Protein AF-A0A5D0SNU2-F1 (afdb_monomer_lite)

Secondary structure (DSSP, 8-state):
---------BTTB--HHHHHHHHHHHHHTT-SEEEE---BSS--HHHHHHHHHHHTTT-EEEEE--SSSSSPPBTTTSTTEEEEEEE-TTSPBPTT---STT--EEEE--BTT--SSSSSS-B-EEEEEEETTTEEEEEEE-SHHHHHHHHHHHHHHHHHTT---HHHHHHHHHHHSB--SSSSSBTTTBT-BPPHHHHHHGGG-----EEEEE-TT-BEEEEEEPPTTS-------SSEEEEEEEE-SSSSSSS-TTSEEEETT--SS-TTSS-PPPEE--TT--------EEE----S----B-THHHHHHHHHHHHHHHHH--

Sequence (326 aa):
TKILPIRILGPDGGSSFNVAQGIVYAVEHGAKVINMSIGSTGPSSAVENACLYGYDNDVILVAAAGNDNSGLRYPAKYSETFAVGAVRYDWQRAYYSNYGPELDFVAPGGDITVDQNGDSYGDGVLSTSWSIDSGNGYFYMQGTSMAAPHVAGVIALMISNGLTGVEEIRDILKSTARDLGDFGFDNYYGYGLIDAYSAVTYSDGWEPLMVYNTDTMWNVDSVSVVNPDGSYNLQVNLASSYVFVWQDFDHDDDIGYGDLYGYYGYSGGDPDDDYPSTVSVTAGGETEANFEFGVYIDQTYKPVENFDKVIEKKEQIIKEHYQEIR

Structure (mmCIF, N/CA/C/O backbone):
data_AF-A0A5D0SNU2-F1
#
_entry.id   AF-A0A5D0SNU2-F1
#
loop_
_atom_site.group_PDB
_atom_site.id
_atom_site.type_symbol
_atom_site.label_atom_id
_atom_site.label_alt_id
_atom_site.label_comp_id
_atom_site.label_asym_id
_atom_site.label_entity_id
_atom_site.label_seq_id
_atom_site.pdbx_PDB_ins_code
_atom_site.Cartn_x
_atom_site.Cartn_y
_atom_site.Cartn_z
_atom_site.occupancy
_atom_site.B_iso_or_equiv
_atom_site.auth_seq_id
_atom_site.auth_comp_id
_atom_site.auth_asym_id
_atom_site.auth_atom_id
_atom_site.pdbx_PDB_model_num
ATOM 1 N N . THR A 1 1 ? 2.734 -18.995 -10.141 1.00 72.00 1 THR A N 1
ATOM 2 C CA . THR A 1 1 ? 3.292 -17.798 -10.813 1.00 72.00 1 THR A CA 1
ATOM 3 C C . THR A 1 1 ? 4.512 -18.160 -11.648 1.00 72.00 1 THR A C 1
ATOM 5 O O . THR A 1 1 ? 5.205 -19.110 -11.303 1.00 72.00 1 THR A O 1
ATOM 8 N N . LYS A 1 2 ? 4.763 -17.456 -12.760 1.00 92.12 2 LYS A N 1
ATOM 9 C CA . LYS A 1 2 ? 5.993 -17.556 -13.574 1.00 92.12 2 LYS A CA 1
ATOM 10 C C . LYS A 1 2 ? 6.602 -16.159 -13.711 1.00 92.12 2 LYS A C 1
ATOM 12 O O . LYS A 1 2 ? 5.851 -15.191 -13.740 1.00 92.12 2 LYS A O 1
ATOM 17 N N . ILE A 1 3 ? 7.926 -16.062 -13.817 1.00 95.62 3 ILE A N 1
ATOM 18 C CA . ILE A 1 3 ? 8.638 -14.788 -13.998 1.00 95.62 3 ILE A CA 1
ATOM 19 C C . ILE A 1 3 ? 9.099 -14.678 -15.455 1.00 95.62 3 ILE A C 1
ATOM 21 O O . ILE A 1 3 ? 9.750 -15.592 -15.963 1.00 95.62 3 ILE A O 1
ATOM 25 N N . LEU A 1 4 ? 8.775 -13.559 -16.110 1.00 97.44 4 LEU A N 1
ATOM 26 C CA . LEU A 1 4 ? 9.275 -13.181 -17.434 1.00 97.44 4 LEU A CA 1
ATOM 27 C C . LEU A 1 4 ? 10.322 -12.063 -17.269 1.00 97.44 4 LEU A C 1
ATOM 29 O O . LEU A 1 4 ? 9.946 -10.900 -17.128 1.00 97.44 4 LEU A O 1
ATOM 33 N N . PRO A 1 5 ? 11.630 -12.378 -17.241 1.00 96.56 5 PRO A N 1
ATOM 34 C CA . PRO A 1 5 ? 12.659 -11.355 -17.103 1.00 96.56 5 PRO A CA 1
ATOM 35 C C . PRO A 1 5 ? 12.846 -10.595 -18.423 1.00 96.56 5 PRO A C 1
ATOM 37 O O . PRO A 1 5 ? 13.149 -11.195 -19.454 1.00 96.56 5 PRO A O 1
ATOM 40 N N . ILE A 1 6 ? 12.722 -9.266 -18.383 1.00 97.69 6 ILE A N 1
ATOM 41 C CA . ILE A 1 6 ? 12.917 -8.388 -19.545 1.00 97.69 6 ILE A CA 1
ATOM 42 C C . ILE A 1 6 ? 14.033 -7.401 -19.227 1.00 97.69 6 ILE A C 1
ATOM 44 O O . ILE A 1 6 ? 13.911 -6.537 -18.359 1.00 97.69 6 ILE A O 1
ATOM 48 N N . ARG A 1 7 ? 15.154 -7.530 -19.937 1.00 96.06 7 ARG A N 1
ATOM 49 C CA . ARG A 1 7 ? 16.305 -6.652 -19.738 1.00 96.06 7 ARG A CA 1
ATOM 50 C C . ARG A 1 7 ? 16.134 -5.365 -20.539 1.00 96.06 7 ARG A C 1
ATOM 52 O O . ARG A 1 7 ? 16.303 -5.370 -21.753 1.00 96.06 7 ARG A O 1
ATOM 59 N N . ILE A 1 8 ? 15.896 -4.263 -19.834 1.00 95.62 8 ILE A N 1
ATOM 60 C CA . ILE A 1 8 ? 15.811 -2.911 -20.416 1.00 95.62 8 ILE A CA 1
ATOM 61 C C . ILE A 1 8 ? 17.013 -2.011 -20.077 1.00 95.62 8 ILE A C 1
ATOM 63 O O . ILE A 1 8 ? 17.141 -0.932 -20.650 1.00 95.62 8 ILE A O 1
ATOM 67 N N . LEU A 1 9 ? 17.896 -2.452 -19.169 1.00 93.00 9 LEU A N 1
ATOM 68 C CA . LEU A 1 9 ? 19.099 -1.724 -18.752 1.00 93.00 9 LEU A CA 1
ATOM 69 C C . LEU A 1 9 ? 20.380 -2.469 -19.169 1.00 93.00 9 LEU A C 1
ATOM 71 O O . LEU A 1 9 ? 20.535 -3.683 -18.968 1.00 93.00 9 LEU A O 1
ATOM 75 N N . GLY A 1 10 ? 21.312 -1.723 -19.755 1.00 90.94 10 GLY A N 1
ATOM 76 C CA . GLY A 1 10 ? 22.710 -2.100 -19.944 1.00 90.94 10 GLY A CA 1
ATOM 77 C C . GLY A 1 10 ? 23.596 -1.623 -18.782 1.00 90.94 10 GLY A C 1
ATOM 78 O O . GLY A 1 10 ? 23.085 -1.061 -17.815 1.00 90.94 10 GLY A O 1
ATOM 79 N N . PRO A 1 11 ? 24.925 -1.825 -18.870 1.00 86.88 11 PRO A N 1
ATOM 80 C CA . PRO A 1 11 ? 25.879 -1.314 -17.878 1.00 86.88 11 PRO A CA 1
ATOM 81 C C . PRO A 1 11 ? 25.805 0.207 -17.678 1.00 86.88 11 PRO A C 1
ATOM 83 O O . PRO A 1 11 ? 25.986 0.683 -16.565 1.00 86.88 11 PRO A O 1
ATOM 86 N N . ASP A 1 12 ? 25.474 0.948 -18.740 1.00 89.06 12 ASP A N 1
ATOM 87 C CA . ASP A 1 12 ? 25.369 2.414 -18.739 1.00 89.06 12 ASP A CA 1
ATOM 88 C C . ASP A 1 12 ? 23.926 2.917 -18.511 1.00 89.06 12 ASP A C 1
ATOM 90 O O . ASP A 1 12 ? 23.615 4.082 -18.754 1.00 89.06 12 ASP A O 1
ATOM 94 N N . GLY A 1 13 ? 23.017 2.034 -18.078 1.00 88.56 13 GLY A N 1
ATOM 95 C CA . GLY A 1 13 ? 21.592 2.327 -17.913 1.00 88.56 13 GLY A CA 1
ATOM 96 C C . GLY A 1 13 ? 20.753 1.984 -19.146 1.00 88.56 13 GLY A C 1
ATOM 97 O O . GLY A 1 13 ? 21.082 1.084 -19.921 1.00 88.56 13 GLY A O 1
ATOM 98 N N . GLY A 1 14 ? 19.620 2.664 -19.308 1.00 90.81 14 GLY A N 1
ATOM 99 C CA . GLY A 1 14 ? 18.679 2.444 -20.407 1.00 90.81 14 GLY A CA 1
ATOM 100 C C . GLY A 1 14 ? 17.917 3.716 -20.761 1.00 90.81 14 GLY A C 1
ATOM 101 O O . GLY A 1 14 ? 18.064 4.746 -20.107 1.00 90.81 14 GLY A O 1
ATOM 102 N N . SER A 1 15 ? 17.113 3.649 -21.820 1.00 94.25 15 SER A N 1
ATOM 103 C CA . SER A 1 15 ? 16.328 4.785 -22.315 1.00 94.25 15 SER A CA 1
ATOM 104 C C . SER A 1 15 ? 14.830 4.588 -22.095 1.00 94.25 15 SER A C 1
ATOM 106 O O . SER A 1 15 ? 14.351 3.457 -22.008 1.00 94.25 15 SER A O 1
ATOM 108 N N . SER A 1 16 ? 14.060 5.681 -22.114 1.00 95.38 16 SER A N 1
ATOM 109 C CA . SER A 1 16 ? 12.590 5.627 -22.109 1.00 95.38 16 SER A CA 1
ATOM 110 C C . SER A 1 16 ? 12.029 4.763 -23.245 1.00 95.38 16 SER A C 1
ATOM 112 O O . SER A 1 16 ? 11.016 4.097 -23.069 1.00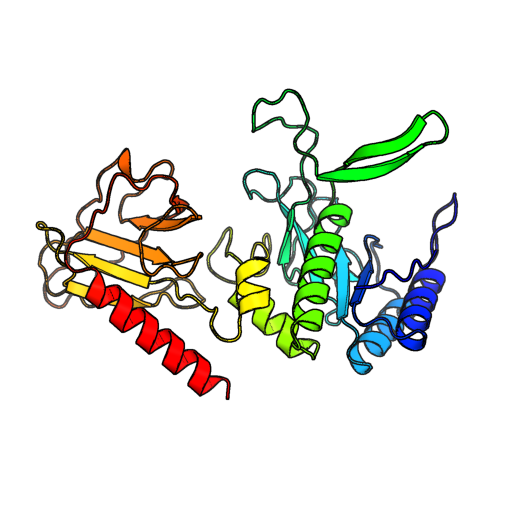 95.38 16 SER A O 1
ATOM 114 N N . PHE A 1 17 ? 12.715 4.706 -24.392 1.00 95.69 17 PHE A N 1
ATOM 115 C CA . PHE A 1 17 ? 12.332 3.820 -25.490 1.00 95.69 17 PHE A CA 1
ATOM 116 C C . PHE A 1 17 ? 12.499 2.338 -25.124 1.00 95.69 17 PHE A C 1
ATOM 118 O O . PHE A 1 17 ? 11.623 1.537 -25.431 1.00 95.69 17 PHE A O 1
ATOM 125 N N . ASN A 1 18 ? 13.571 1.968 -24.413 1.00 96.81 18 ASN A N 1
ATOM 126 C CA . ASN A 1 18 ? 13.750 0.590 -23.942 1.00 96.81 18 ASN A CA 1
ATOM 127 C C . ASN A 1 18 ? 12.678 0.196 -22.922 1.00 96.81 18 ASN A C 1
ATOM 129 O O . ASN A 1 18 ? 12.182 -0.925 -22.981 1.00 96.81 18 ASN A O 1
ATOM 133 N N . VAL A 1 19 ? 12.297 1.116 -22.029 1.00 97.69 19 VAL A N 1
ATOM 134 C CA . VAL A 1 19 ? 11.197 0.903 -21.073 1.00 97.69 19 VAL A CA 1
ATOM 135 C C . VAL A 1 19 ? 9.885 0.656 -21.816 1.00 97.69 19 VAL A C 1
ATOM 137 O O . VAL A 1 19 ? 9.247 -0.369 -21.594 1.00 97.69 19 VAL A O 1
ATOM 140 N N . ALA A 1 20 ? 9.524 1.541 -22.751 1.00 98.44 20 ALA A N 1
ATOM 141 C CA . ALA A 1 20 ? 8.305 1.418 -23.546 1.00 98.44 20 ALA A CA 1
ATOM 142 C C . ALA A 1 20 ? 8.250 0.090 -24.323 1.00 98.44 20 ALA A C 1
ATOM 144 O O . ALA A 1 20 ? 7.249 -0.622 -24.274 1.00 98.44 20 ALA A O 1
ATOM 145 N N . GLN A 1 21 ? 9.351 -0.291 -24.982 1.00 98.25 21 GLN A N 1
ATOM 146 C CA . GLN A 1 21 ? 9.451 -1.583 -25.667 1.00 98.25 21 GLN A CA 1
ATOM 147 C C . GLN A 1 21 ? 9.329 -2.767 -24.705 1.00 98.25 21 GLN A C 1
ATOM 149 O O . GLN A 1 21 ? 8.707 -3.764 -25.055 1.00 98.25 21 GLN A O 1
ATOM 154 N N . GLY A 1 22 ? 9.910 -2.667 -23.508 1.00 98.56 22 GLY A N 1
ATOM 155 C CA . GLY A 1 22 ? 9.812 -3.705 -22.487 1.00 98.56 22 GLY A CA 1
ATOM 156 C C . GLY A 1 22 ? 8.378 -3.929 -22.011 1.00 98.56 22 GLY A C 1
ATOM 157 O O . GLY A 1 22 ? 7.965 -5.079 -21.888 1.00 98.56 22 GLY A O 1
ATOM 158 N N . ILE A 1 23 ? 7.609 -2.853 -21.811 1.00 98.69 23 ILE A N 1
ATOM 159 C CA . ILE A 1 23 ? 6.190 -2.930 -21.431 1.00 98.69 23 ILE A CA 1
ATOM 160 C C . ILE A 1 23 ? 5.379 -3.612 -22.537 1.00 98.69 23 ILE A C 1
ATOM 162 O O . ILE A 1 23 ? 4.706 -4.607 -22.273 1.00 98.69 23 ILE A O 1
ATOM 166 N N . VAL A 1 24 ? 5.492 -3.139 -23.785 1.00 98.75 24 VAL A N 1
ATOM 167 C CA . VAL A 1 24 ? 4.770 -3.736 -24.925 1.00 98.75 24 VAL A CA 1
ATOM 168 C C . VAL A 1 24 ? 5.135 -5.211 -25.085 1.00 98.75 24 VAL A C 1
ATOM 170 O O . VAL A 1 24 ? 4.250 -6.057 -25.195 1.00 98.75 24 VAL A O 1
ATOM 173 N N . TYR A 1 25 ? 6.428 -5.540 -25.014 1.00 98.75 25 TYR A N 1
ATOM 174 C CA . TYR A 1 25 ? 6.897 -6.921 -25.091 1.00 98.75 25 TYR A CA 1
ATOM 175 C C . TYR A 1 25 ? 6.289 -7.789 -23.984 1.00 98.75 25 TYR A C 1
ATOM 177 O O . TYR A 1 25 ? 5.825 -8.890 -24.266 1.00 98.75 25 TYR A O 1
ATOM 185 N N . ALA A 1 26 ? 6.260 -7.310 -22.737 1.00 98.69 26 ALA A N 1
ATOM 186 C CA . ALA A 1 26 ? 5.668 -8.045 -21.622 1.00 98.69 26 ALA A CA 1
ATOM 187 C C . ALA A 1 26 ? 4.192 -8.380 -21.882 1.00 98.69 26 ALA A C 1
ATOM 189 O O . ALA A 1 26 ? 3.790 -9.534 -21.716 1.00 98.69 26 ALA A O 1
ATOM 190 N N . VAL A 1 27 ? 3.413 -7.393 -22.334 1.00 98.56 27 VAL A N 1
ATOM 191 C CA . VAL A 1 27 ? 1.987 -7.553 -22.659 1.00 98.56 27 VAL A CA 1
ATOM 192 C C . VAL A 1 27 ? 1.794 -8.574 -23.778 1.00 98.56 27 VAL A C 1
ATOM 194 O O . VAL A 1 27 ? 1.050 -9.539 -23.613 1.00 98.56 27 VAL A O 1
ATOM 197 N N . GLU A 1 28 ? 2.530 -8.436 -24.884 1.00 98.44 28 GLU A N 1
ATOM 198 C CA . GLU A 1 28 ? 2.458 -9.357 -26.029 1.00 98.44 28 GLU A CA 1
ATOM 199 C C . GLU A 1 28 ? 2.866 -10.798 -25.675 1.00 98.44 28 GLU A C 1
ATOM 201 O O . GLU A 1 28 ? 2.450 -11.747 -26.340 1.00 98.44 28 GLU A O 1
ATOM 206 N N . HIS A 1 29 ? 3.652 -10.980 -24.610 1.00 98.25 29 HIS A N 1
ATOM 207 C CA . HIS A 1 29 ? 4.090 -12.289 -24.118 1.00 98.25 29 HIS A CA 1
ATOM 208 C C . HIS A 1 29 ? 3.266 -12.783 -22.918 1.00 98.25 29 HIS A C 1
ATOM 210 O O . HIS A 1 29 ? 3.654 -13.741 -22.244 1.00 98.25 29 HIS A O 1
ATOM 216 N N . GLY A 1 30 ? 2.102 -12.173 -22.679 1.00 97.12 30 GLY A N 1
ATOM 217 C CA . GLY A 1 30 ? 1.099 -12.658 -21.736 1.00 97.12 30 GLY A CA 1
ATOM 218 C C . GLY A 1 30 ? 1.394 -12.343 -20.272 1.00 97.12 30 GLY A C 1
ATOM 219 O O . GLY A 1 30 ? 0.857 -13.024 -19.394 1.00 97.12 30 GLY A O 1
ATOM 220 N N . ALA A 1 31 ? 2.237 -11.346 -19.986 1.00 98.12 31 ALA A N 1
ATOM 221 C CA . ALA A 1 31 ? 2.374 -10.834 -18.629 1.00 98.12 31 ALA A CA 1
ATOM 222 C C . ALA A 1 31 ? 1.029 -10.278 -18.139 1.00 98.12 31 ALA A C 1
ATOM 224 O O . ALA A 1 31 ? 0.313 -9.614 -18.880 1.00 98.12 31 ALA A O 1
ATOM 225 N N . LYS A 1 32 ? 0.695 -10.566 -16.879 1.00 98.12 32 LYS A N 1
ATOM 226 C CA . LYS A 1 32 ? -0.492 -10.023 -16.195 1.00 98.12 32 LYS A CA 1
ATOM 227 C C . LYS A 1 32 ? -0.150 -8.919 -15.200 1.00 98.12 32 LYS A C 1
ATOM 229 O O . LYS A 1 32 ? -0.985 -8.077 -14.904 1.00 98.12 32 LYS A O 1
ATOM 234 N N . VAL A 1 33 ? 1.094 -8.920 -14.731 1.00 98.56 33 VAL A N 1
ATOM 235 C CA . VAL A 1 33 ? 1.659 -7.919 -13.828 1.00 98.56 33 VAL A CA 1
ATOM 236 C C . VAL A 1 33 ? 3.055 -7.576 -14.334 1.00 98.56 33 VAL A C 1
ATOM 238 O O . VAL A 1 33 ? 3.832 -8.480 -14.660 1.00 98.56 33 VAL A O 1
ATOM 241 N N . ILE A 1 34 ? 3.381 -6.289 -14.400 1.00 98.75 34 ILE A N 1
ATOM 242 C CA . ILE A 1 34 ? 4.698 -5.775 -14.776 1.00 98.75 34 ILE A CA 1
ATOM 243 C C . ILE A 1 34 ? 5.229 -4.951 -13.607 1.00 98.75 34 ILE A C 1
ATOM 245 O O . ILE A 1 34 ? 4.679 -3.903 -13.290 1.00 98.75 34 ILE A O 1
ATOM 249 N N . ASN A 1 35 ? 6.319 -5.405 -12.986 1.00 98.75 35 ASN A N 1
ATOM 250 C CA . ASN A 1 35 ? 7.032 -4.634 -11.970 1.00 98.75 35 ASN A CA 1
ATOM 251 C C . ASN A 1 35 ? 8.123 -3.762 -12.608 1.00 98.75 35 ASN A C 1
ATOM 253 O O . ASN A 1 35 ? 9.017 -4.270 -13.290 1.00 98.75 35 ASN A O 1
ATOM 257 N N . MET A 1 36 ? 8.092 -2.465 -12.320 1.00 98.31 36 MET A N 1
ATOM 258 C CA . MET A 1 36 ? 9.022 -1.454 -12.808 1.00 98.31 36 MET A CA 1
ATOM 259 C C . MET A 1 36 ? 9.694 -0.743 -11.630 1.00 98.31 36 MET A C 1
ATOM 261 O O . MET A 1 36 ? 9.341 0.372 -11.249 1.00 98.31 36 MET A O 1
ATOM 265 N N . SER A 1 37 ? 10.730 -1.376 -11.081 1.00 97.38 37 SER A N 1
ATOM 266 C CA . SER A 1 37 ? 11.606 -0.800 -10.048 1.00 97.38 37 SER A CA 1
ATOM 267 C C . SER A 1 37 ? 12.612 0.217 -10.628 1.00 97.38 37 SER A C 1
ATOM 269 O O . SER A 1 37 ? 13.808 0.146 -10.341 1.00 97.38 37 SER A O 1
ATOM 271 N N . ILE A 1 38 ? 12.141 1.134 -11.478 1.00 94.69 38 ILE A N 1
ATOM 272 C CA . ILE A 1 38 ? 12.911 2.151 -12.215 1.00 94.69 38 ILE A CA 1
ATOM 273 C C . ILE A 1 38 ? 12.177 3.498 -12.191 1.00 94.69 38 ILE A C 1
ATOM 275 O O . ILE A 1 38 ? 10.978 3.538 -11.935 1.00 94.69 38 ILE A O 1
ATOM 279 N N . GLY A 1 39 ? 12.860 4.596 -12.534 1.00 94.88 39 GLY A N 1
ATOM 280 C CA . GLY A 1 39 ? 12.171 5.871 -12.717 1.00 94.88 39 GLY A CA 1
ATOM 281 C C . GLY A 1 39 ? 12.964 6.950 -13.455 1.00 94.88 39 GLY A C 1
ATOM 282 O O . GLY A 1 39 ? 14.189 6.887 -13.560 1.00 94.88 39 GLY A O 1
ATOM 283 N N . SER A 1 40 ? 12.248 7.961 -13.951 1.00 95.69 40 SER A N 1
ATOM 284 C CA . SER A 1 40 ? 12.780 9.196 -14.535 1.00 95.69 40 SER A CA 1
ATOM 285 C C . SER A 1 40 ? 12.128 10.434 -13.921 1.00 95.69 40 SER A C 1
ATOM 287 O O . SER A 1 40 ? 11.002 10.402 -13.426 1.00 95.69 40 SER A O 1
ATOM 289 N N . THR A 1 41 ? 12.839 11.561 -13.958 1.00 94.50 41 THR A N 1
ATOM 290 C CA . THR A 1 41 ? 12.345 12.835 -13.409 1.00 94.50 41 THR A CA 1
ATOM 291 C C . THR A 1 41 ? 11.301 13.514 -14.297 1.00 94.50 41 THR A C 1
ATOM 293 O O . THR A 1 41 ? 10.484 14.279 -13.795 1.00 94.50 41 THR A O 1
ATOM 296 N N . GLY A 1 42 ? 11.327 13.246 -15.606 1.00 94.62 42 GLY A N 1
ATOM 297 C CA . GLY A 1 42 ? 10.406 13.817 -16.586 1.00 94.62 42 GLY A CA 1
ATOM 298 C C . GLY A 1 42 ? 9.533 12.764 -17.272 1.00 94.62 42 GLY A C 1
ATOM 299 O O . GLY A 1 42 ? 9.935 11.592 -17.323 1.00 94.62 42 GLY A O 1
ATOM 300 N N . PRO A 1 43 ? 8.371 13.183 -17.809 1.00 96.88 43 PRO A N 1
ATOM 301 C CA . PRO A 1 43 ? 7.485 12.316 -18.569 1.00 96.88 43 PRO A CA 1
ATOM 302 C C . PRO A 1 43 ? 8.100 11.945 -19.922 1.00 96.88 43 PRO A C 1
ATOM 304 O O . PRO A 1 43 ? 9.020 12.589 -20.434 1.00 96.88 43 PRO A O 1
ATOM 307 N N . SER A 1 44 ? 7.548 10.903 -20.529 1.00 97.88 44 SER A N 1
ATOM 308 C CA . SER A 1 44 ? 7.893 10.435 -21.865 1.00 97.88 44 SER A CA 1
ATOM 309 C C . SER A 1 44 ? 6.650 9.870 -22.527 1.00 97.88 44 SER A C 1
ATOM 311 O O . SER A 1 44 ? 6.157 8.833 -22.093 1.00 97.88 44 SER A O 1
ATOM 313 N N . SER A 1 45 ? 6.211 10.483 -23.627 1.00 97.81 45 SER A N 1
ATOM 314 C CA . SER A 1 45 ? 5.037 10.018 -24.376 1.00 97.81 45 SER A CA 1
ATOM 315 C C . SER A 1 45 ? 5.182 8.576 -24.868 1.00 97.81 45 SER A C 1
ATOM 317 O O . SER A 1 45 ? 4.195 7.872 -25.020 1.00 97.81 45 SER A O 1
ATOM 319 N N . ALA A 1 46 ? 6.412 8.103 -25.105 1.00 97.88 46 ALA A N 1
ATOM 320 C CA . ALA A 1 46 ? 6.648 6.706 -25.464 1.00 97.88 46 ALA A CA 1
ATOM 321 C C . ALA A 1 46 ? 6.315 5.751 -24.307 1.00 97.88 46 ALA A C 1
ATOM 323 O O . ALA A 1 46 ? 5.708 4.712 -24.537 1.00 97.88 46 ALA A O 1
ATOM 324 N N . VAL A 1 47 ? 6.709 6.102 -23.077 1.00 98.50 47 VAL A N 1
ATOM 325 C CA . VAL A 1 47 ? 6.426 5.288 -21.883 1.00 98.50 47 VAL A CA 1
ATOM 326 C C . VAL A 1 47 ? 4.962 5.418 -21.487 1.00 98.50 47 VAL A C 1
ATOM 328 O O . VAL A 1 47 ? 4.340 4.405 -21.223 1.00 98.50 47 VAL A O 1
ATOM 331 N N . GLU A 1 48 ? 4.404 6.627 -21.521 1.00 98.56 48 GLU A N 1
ATOM 332 C CA . GLU A 1 48 ? 2.984 6.892 -21.250 1.00 98.56 48 GLU A CA 1
ATOM 333 C C . GLU A 1 48 ? 2.075 6.076 -22.178 1.00 98.56 48 GLU A C 1
ATOM 335 O O . GLU A 1 48 ? 1.246 5.309 -21.706 1.00 98.56 48 GLU A O 1
ATOM 340 N N . ASN A 1 49 ? 2.309 6.122 -23.497 1.00 98.56 49 ASN A N 1
ATOM 341 C CA . ASN A 1 49 ? 1.549 5.315 -24.457 1.00 98.56 49 ASN A CA 1
ATOM 342 C C . ASN A 1 49 ? 1.727 3.805 -24.238 1.00 98.56 49 ASN A C 1
ATOM 344 O O . ASN A 1 49 ? 0.812 3.036 -24.515 1.00 98.56 49 ASN A O 1
ATOM 348 N N . ALA A 1 50 ? 2.897 3.361 -23.771 1.00 98.75 50 ALA A N 1
ATOM 349 C CA . ALA A 1 50 ? 3.116 1.954 -23.451 1.00 98.75 50 ALA A CA 1
ATOM 350 C C . ALA A 1 50 ? 2.398 1.543 -22.155 1.00 98.75 50 ALA A C 1
ATOM 352 O O . ALA A 1 50 ? 1.875 0.434 -22.087 1.00 98.75 50 ALA A O 1
ATOM 353 N N . CYS A 1 51 ? 2.337 2.428 -21.155 1.00 98.69 51 CYS A N 1
ATOM 354 C CA . CYS A 1 51 ? 1.540 2.234 -19.948 1.00 98.69 51 CYS A CA 1
ATOM 355 C C . CYS A 1 51 ? 0.045 2.169 -20.284 1.00 98.69 51 CYS A C 1
ATOM 357 O O . CYS A 1 51 ? -0.603 1.198 -19.912 1.00 98.69 51 CYS A O 1
ATOM 359 N N . LEU A 1 52 ? -0.465 3.112 -21.081 1.00 98.50 52 LEU A N 1
ATOM 360 C CA . LEU A 1 52 ? -1.833 3.079 -21.612 1.00 98.50 52 LEU A CA 1
ATOM 361 C C . LEU A 1 52 ? -2.117 1.777 -22.366 1.00 98.50 52 LEU A C 1
ATOM 363 O O . LEU A 1 52 ? -3.107 1.114 -22.094 1.00 98.50 52 LEU A O 1
ATOM 367 N N . TYR A 1 53 ? -1.208 1.345 -23.243 1.00 98.69 53 TYR A N 1
ATOM 368 C CA . TYR A 1 53 ? -1.347 0.063 -23.934 1.00 98.69 53 TYR A CA 1
ATOM 369 C C . TYR A 1 53 ? -1.412 -1.128 -22.967 1.00 98.69 53 TYR A C 1
ATOM 371 O O . TYR A 1 53 ? -2.189 -2.052 -23.194 1.00 98.69 53 TYR A O 1
ATOM 379 N N . GLY A 1 54 ? -0.607 -1.134 -21.901 1.00 98.44 54 GLY A N 1
ATOM 380 C CA . GLY A 1 54 ? -0.663 -2.185 -20.888 1.00 98.44 54 GLY A CA 1
ATOM 381 C C . GLY A 1 54 ? -1.983 -2.194 -20.124 1.00 98.44 54 GLY A C 1
ATOM 382 O O . GLY A 1 54 ? -2.614 -3.244 -20.014 1.00 98.44 54 GLY A O 1
ATOM 383 N N . TYR A 1 55 ? -2.421 -1.018 -19.687 1.00 98.12 55 TYR A N 1
ATOM 384 C CA . TYR A 1 55 ? -3.691 -0.812 -19.001 1.00 98.12 55 TYR A CA 1
ATOM 385 C C . TYR A 1 55 ? -4.888 -1.261 -19.851 1.00 98.12 55 TYR A C 1
ATOM 387 O O . TYR A 1 55 ? -5.666 -2.100 -19.408 1.00 98.12 55 TYR A O 1
ATOM 395 N N . ASP A 1 56 ? -4.964 -0.823 -21.113 1.00 98.00 56 ASP A N 1
ATOM 396 C CA . ASP A 1 56 ? -6.023 -1.194 -22.069 1.00 98.00 56 ASP A CA 1
ATOM 397 C C . ASP A 1 56 ? -6.056 -2.702 -22.398 1.00 98.00 56 ASP A C 1
ATOM 399 O O . ASP A 1 56 ? -7.021 -3.195 -22.985 1.00 98.00 56 ASP A O 1
ATOM 403 N N . ASN A 1 57 ? -4.999 -3.447 -22.054 1.00 97.75 57 ASN A N 1
ATOM 404 C CA . ASN A 1 57 ? -4.907 -4.902 -22.210 1.00 97.75 57 ASN A CA 1
ATOM 405 C C . ASN A 1 57 ? -5.055 -5.660 -20.874 1.00 97.75 57 ASN A C 1
ATOM 407 O O . ASN A 1 57 ? -4.645 -6.824 -20.785 1.00 97.75 57 ASN A O 1
ATOM 411 N N . ASP A 1 58 ? -5.619 -5.022 -19.844 1.00 96.50 58 ASP A N 1
ATOM 412 C CA . ASP A 1 58 ? -5.800 -5.575 -18.495 1.00 96.50 58 ASP A CA 1
ATOM 413 C C . ASP A 1 58 ? -4.486 -6.080 -17.864 1.00 96.50 58 ASP A C 1
ATOM 415 O O . ASP A 1 58 ? -4.445 -7.108 -17.175 1.00 96.50 58 ASP A O 1
ATOM 419 N N . VAL A 1 59 ? -3.374 -5.384 -18.129 1.00 98.38 59 VAL A N 1
ATOM 420 C CA . VAL A 1 59 ? -2.076 -5.668 -17.508 1.00 98.38 59 VAL A CA 1
ATOM 421 C C . VAL A 1 59 ? -1.808 -4.661 -16.406 1.00 98.38 59 VAL A C 1
ATOM 423 O O . VAL A 1 59 ? -1.765 -3.456 -16.637 1.00 98.38 59 VAL A O 1
ATOM 426 N N . ILE A 1 60 ? -1.551 -5.168 -15.204 1.00 98.56 60 ILE A N 1
ATOM 427 C CA . ILE A 1 60 ? -1.276 -4.331 -14.041 1.00 98.56 60 ILE A CA 1
ATOM 428 C C . ILE A 1 60 ? 0.176 -3.861 -14.060 1.00 98.56 60 ILE A C 1
ATOM 430 O O . ILE A 1 60 ? 1.108 -4.662 -14.167 1.00 98.56 60 ILE A O 1
ATOM 434 N N . LEU A 1 61 ? 0.374 -2.552 -13.943 1.00 98.81 61 LEU A N 1
ATOM 435 C CA . LEU A 1 61 ? 1.674 -1.898 -14.034 1.00 98.81 61 LEU A CA 1
ATOM 436 C C . LEU A 1 61 ? 2.084 -1.373 -12.660 1.00 98.81 61 LEU A C 1
ATOM 438 O O . LEU A 1 61 ? 1.574 -0.355 -12.221 1.00 98.81 61 LEU A O 1
ATOM 442 N N . VAL A 1 62 ? 3.020 -2.030 -11.984 1.00 98.88 62 VAL A N 1
ATOM 443 C CA . VAL A 1 62 ? 3.501 -1.618 -10.656 1.00 98.88 62 VAL A CA 1
ATOM 444 C C . VAL A 1 62 ? 4.804 -0.845 -10.805 1.00 98.88 62 VAL A C 1
ATOM 446 O O . VAL A 1 62 ? 5.740 -1.342 -11.434 1.00 98.88 62 VAL A O 1
ATOM 449 N N . ALA A 1 63 ? 4.895 0.358 -10.241 1.00 98.81 63 ALA A N 1
ATOM 450 C CA . ALA A 1 63 ? 6.040 1.245 -10.421 1.00 98.81 63 ALA A CA 1
ATOM 451 C C . ALA A 1 63 ? 6.523 1.857 -9.099 1.00 98.81 63 ALA A C 1
ATOM 453 O O . ALA A 1 63 ? 5.737 2.297 -8.266 1.00 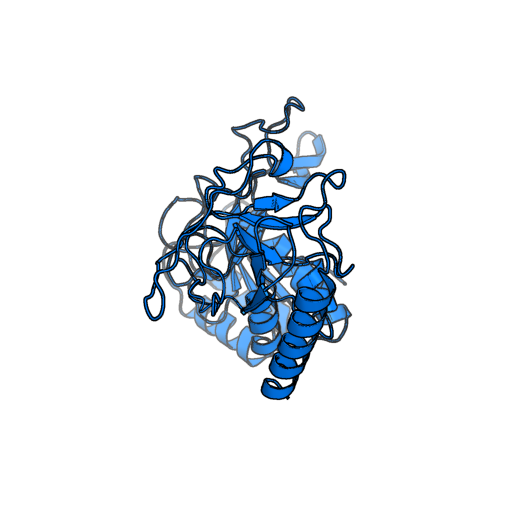98.81 63 ALA A O 1
ATOM 454 N N . ALA A 1 64 ? 7.843 1.921 -8.922 1.00 98.81 64 ALA A N 1
ATOM 455 C CA . ALA A 1 64 ? 8.457 2.518 -7.738 1.00 98.81 64 ALA A CA 1
ATOM 456 C C . ALA A 1 64 ? 8.343 4.056 -7.741 1.00 98.81 64 ALA A C 1
ATOM 458 O O . ALA A 1 64 ? 8.673 4.706 -8.735 1.00 98.81 64 ALA A O 1
ATOM 459 N N . ALA A 1 65 ? 7.955 4.651 -6.609 1.00 98.75 65 ALA A N 1
ATOM 460 C CA . ALA A 1 65 ? 7.753 6.098 -6.471 1.00 98.75 65 ALA A CA 1
ATOM 461 C C . ALA A 1 65 ? 9.045 6.934 -6.630 1.00 98.75 65 ALA A C 1
ATOM 463 O O . ALA A 1 65 ? 9.000 8.092 -7.064 1.00 98.75 65 ALA A O 1
ATOM 464 N N . GLY A 1 66 ? 10.209 6.360 -6.305 1.00 98.69 66 GLY A N 1
ATOM 465 C CA . GLY A 1 66 ? 11.523 7.017 -6.307 1.00 98.69 66 GLY A CA 1
ATOM 466 C C . GLY A 1 66 ? 12.087 7.267 -4.902 1.00 98.69 66 GLY A C 1
ATOM 467 O O . GLY A 1 66 ? 11.405 7.048 -3.905 1.00 98.69 66 GLY A O 1
ATOM 468 N N . ASN A 1 67 ? 13.358 7.678 -4.819 1.00 98.56 67 ASN A N 1
ATOM 469 C CA . ASN A 1 67 ? 14.163 7.610 -3.586 1.00 98.56 67 ASN A CA 1
ATOM 470 C C . ASN A 1 67 ? 14.833 8.953 -3.226 1.00 98.56 67 ASN A C 1
ATOM 472 O O . ASN A 1 67 ? 15.990 8.980 -2.806 1.00 98.56 67 ASN A O 1
ATOM 476 N N . ASP A 1 68 ? 14.140 10.070 -3.450 1.00 98.25 68 ASP A N 1
ATOM 477 C CA . ASP A 1 68 ? 14.691 11.424 -3.330 1.00 98.25 68 ASP A CA 1
ATOM 478 C C . ASP A 1 68 ? 14.002 12.275 -2.247 1.00 98.25 68 ASP A C 1
ATOM 480 O O . ASP A 1 68 ? 14.292 13.466 -2.139 1.00 98.25 68 ASP A O 1
ATOM 484 N N . ASN A 1 69 ? 13.075 11.695 -1.472 1.00 98.25 69 ASN A N 1
ATOM 485 C CA . ASN A 1 69 ? 12.203 12.405 -0.529 1.00 98.25 69 ASN A CA 1
ATOM 486 C C . ASN A 1 69 ? 11.508 13.624 -1.173 1.00 98.25 69 ASN A C 1
ATOM 488 O O . ASN A 1 69 ? 11.547 14.741 -0.657 1.00 98.25 69 ASN A O 1
ATOM 492 N N . SER A 1 70 ? 10.936 13.418 -2.359 1.00 98.00 70 SER A N 1
ATOM 493 C CA . SER A 1 70 ? 10.325 14.458 -3.192 1.00 98.00 70 SER A CA 1
ATOM 494 C C . SER A 1 70 ? 9.080 13.925 -3.916 1.00 98.00 70 SER A C 1
ATOM 496 O O . SER A 1 70 ? 8.564 12.873 -3.555 1.00 98.00 70 SER A O 1
ATOM 498 N N . GLY A 1 71 ? 8.601 14.623 -4.952 1.00 98.19 71 GLY A N 1
ATOM 499 C CA . GLY A 1 71 ? 7.501 14.138 -5.793 1.00 98.19 71 GLY A CA 1
ATOM 500 C C . GLY A 1 71 ? 7.834 12.853 -6.565 1.00 98.19 71 GLY A C 1
ATOM 501 O O . GLY A 1 71 ? 8.998 12.581 -6.874 1.00 98.19 71 GLY A O 1
ATOM 502 N N . LEU A 1 72 ? 6.797 12.090 -6.923 1.00 98.62 72 LEU A N 1
ATOM 503 C CA . LEU A 1 72 ? 6.918 10.817 -7.640 1.00 98.62 72 LEU A CA 1
ATOM 504 C C . LEU A 1 72 ? 7.684 10.931 -8.969 1.00 98.62 72 LEU A C 1
ATOM 506 O O . LEU A 1 72 ? 7.642 11.947 -9.672 1.00 98.62 72 LEU A O 1
ATOM 510 N N . ARG A 1 73 ? 8.381 9.846 -9.323 1.00 98.25 73 ARG A N 1
ATOM 511 C CA . ARG A 1 73 ? 9.040 9.655 -10.624 1.00 98.25 73 ARG A CA 1
ATOM 512 C C . ARG A 1 73 ? 8.073 9.043 -11.641 1.00 98.25 73 ARG A C 1
ATOM 514 O O . ARG A 1 73 ? 7.102 8.388 -11.285 1.00 98.25 73 ARG A O 1
ATOM 521 N N . TYR A 1 74 ? 8.368 9.207 -12.925 1.00 98.44 74 TYR A N 1
ATOM 522 C CA . TYR A 1 74 ? 7.693 8.453 -13.985 1.00 98.44 74 TYR A CA 1
ATOM 523 C C . TYR A 1 74 ? 8.368 7.082 -14.148 1.00 98.44 74 TYR A C 1
ATOM 525 O O . TYR A 1 74 ? 9.596 7.034 -14.090 1.00 98.44 74 TYR A O 1
ATOM 533 N N . PRO A 1 75 ? 7.632 5.978 -14.371 1.00 98.31 75 PRO A N 1
ATOM 534 C CA . PRO A 1 75 ? 6.214 5.936 -14.721 1.00 98.31 75 PRO A CA 1
ATOM 535 C C . PRO A 1 75 ? 5.237 5.909 -13.539 1.00 98.31 75 PRO A C 1
ATOM 537 O O . PRO A 1 75 ? 4.054 6.021 -13.806 1.00 98.31 75 PRO A O 1
ATOM 540 N N . ALA A 1 76 ? 5.687 5.820 -12.280 1.00 98.62 76 ALA A N 1
ATOM 541 C CA . ALA A 1 76 ? 4.785 5.772 -11.116 1.00 98.62 76 ALA A CA 1
ATOM 542 C C . ALA A 1 76 ? 3.804 6.955 -11.043 1.00 98.62 76 ALA A C 1
ATOM 544 O O . ALA A 1 76 ? 2.727 6.840 -10.492 1.00 98.62 76 ALA A O 1
ATOM 545 N N . LYS A 1 77 ? 4.157 8.098 -11.633 1.00 98.25 77 LYS A N 1
ATOM 546 C CA . LYS A 1 77 ? 3.281 9.269 -11.715 1.00 98.25 77 LYS A CA 1
ATOM 547 C C . LYS A 1 77 ? 2.137 9.161 -12.748 1.00 98.25 77 LYS A C 1
ATOM 549 O O . LYS A 1 77 ? 1.297 10.054 -12.808 1.00 98.25 77 LYS A O 1
ATOM 554 N N . TYR A 1 78 ? 2.120 8.139 -13.604 1.00 98.38 78 TYR A N 1
ATOM 555 C CA . TYR A 1 78 ? 1.034 7.924 -14.567 1.00 98.38 78 TYR A CA 1
ATOM 556 C C . TYR A 1 78 ? -0.149 7.209 -13.901 1.00 98.38 78 TYR A C 1
ATOM 558 O O . TYR A 1 78 ? 0.061 6.245 -13.161 1.00 98.38 78 TYR A O 1
ATOM 566 N N . SER A 1 79 ? -1.379 7.637 -14.208 1.00 96.75 79 SER A N 1
ATOM 567 C CA . SER A 1 79 ? -2.625 7.090 -13.641 1.00 96.75 79 SER A CA 1
ATOM 568 C C . SER A 1 79 ? -2.818 5.598 -13.906 1.00 96.75 79 SER A C 1
ATOM 570 O O . SER A 1 79 ? -3.467 4.899 -13.135 1.00 96.75 79 SER A O 1
ATOM 572 N N . GLU A 1 80 ? -2.229 5.092 -14.985 1.00 97.75 80 GLU A N 1
ATOM 573 C CA . GLU A 1 80 ? -2.311 3.692 -15.399 1.00 97.75 80 GLU A CA 1
ATOM 574 C C . GLU A 1 80 ? -1.472 2.765 -14.506 1.00 97.75 80 GLU A C 1
ATOM 576 O O . GLU A 1 80 ? -1.560 1.541 -14.621 1.00 97.75 80 GLU A O 1
ATOM 581 N N . THR A 1 81 ? -0.616 3.327 -13.648 1.00 98.31 81 THR A N 1
ATOM 582 C CA . THR A 1 81 ? 0.292 2.561 -12.793 1.00 98.31 81 THR A CA 1
ATOM 583 C C . THR A 1 81 ? -0.184 2.490 -11.347 1.00 98.31 81 THR A C 1
ATOM 585 O O . THR A 1 81 ? -1.017 3.275 -10.911 1.00 98.31 81 THR A O 1
ATOM 588 N N . PHE A 1 82 ? 0.325 1.495 -10.628 1.00 98.75 82 PHE A N 1
ATOM 589 C CA . PHE A 1 82 ? 0.235 1.343 -9.185 1.00 98.75 82 PHE A CA 1
ATOM 590 C C . PHE A 1 82 ? 1.532 1.916 -8.624 1.00 98.75 82 PHE A C 1
ATOM 592 O O . PHE A 1 82 ? 2.596 1.298 -8.761 1.00 98.75 82 PHE A O 1
ATOM 599 N N . ALA A 1 83 ? 1.464 3.118 -8.068 1.00 98.81 83 ALA A N 1
ATOM 600 C CA . ALA A 1 83 ? 2.610 3.843 -7.550 1.00 98.81 83 ALA A CA 1
ATOM 601 C C . ALA A 1 83 ? 2.951 3.387 -6.129 1.00 98.81 83 ALA A C 1
ATOM 603 O O . ALA A 1 83 ? 2.128 3.493 -5.222 1.00 98.81 83 ALA A O 1
ATOM 604 N N . VAL A 1 84 ? 4.180 2.900 -5.927 1.00 98.94 84 VAL A N 1
ATOM 605 C CA . VAL A 1 84 ? 4.581 2.249 -4.671 1.00 98.94 84 VAL A CA 1
ATOM 606 C C . VAL A 1 84 ? 5.697 3.002 -3.954 1.00 98.94 84 VAL A C 1
ATOM 608 O O . VAL A 1 84 ? 6.823 3.114 -4.458 1.00 98.94 84 VAL A O 1
ATOM 611 N N . GLY A 1 85 ? 5.385 3.484 -2.755 1.00 98.88 85 GLY A N 1
ATOM 612 C CA . GLY A 1 85 ? 6.312 4.075 -1.793 1.00 98.88 85 GLY A CA 1
ATOM 613 C C . GLY A 1 85 ? 6.913 3.034 -0.845 1.00 98.88 85 GLY A C 1
ATOM 614 O O . GLY A 1 85 ? 6.586 1.850 -0.899 1.00 98.88 85 GLY A O 1
ATOM 615 N N . ALA A 1 86 ? 7.829 3.468 0.017 1.00 98.88 86 ALA A N 1
ATOM 616 C CA . ALA A 1 86 ? 8.584 2.596 0.911 1.00 98.88 86 ALA A CA 1
ATOM 617 C C . ALA A 1 86 ? 8.364 2.949 2.385 1.00 98.88 86 ALA A C 1
ATOM 619 O O . ALA A 1 86 ? 8.530 4.106 2.780 1.00 98.88 86 ALA A O 1
ATOM 620 N N . VAL A 1 87 ? 8.109 1.925 3.199 1.00 98.62 87 VAL A N 1
ATOM 621 C CA . VAL A 1 87 ? 8.181 1.989 4.666 1.00 98.62 87 VAL A CA 1
ATOM 622 C C . VAL A 1 87 ? 9.374 1.202 5.204 1.00 98.62 87 VAL A C 1
ATOM 624 O O . VAL A 1 87 ? 9.933 0.332 4.521 1.00 98.62 87 VAL A O 1
ATOM 627 N N . ARG A 1 88 ? 9.780 1.541 6.427 1.00 96.50 88 ARG A N 1
ATOM 628 C CA . ARG A 1 88 ? 10.796 0.824 7.206 1.00 96.50 88 ARG A CA 1
ATOM 629 C C . ARG A 1 88 ? 10.169 -0.319 8.011 1.00 96.50 88 ARG A C 1
ATOM 631 O O . ARG A 1 88 ? 8.972 -0.583 7.906 1.00 96.50 88 ARG A O 1
ATOM 638 N N . TYR A 1 89 ? 10.997 -0.976 8.820 1.00 90.12 89 TYR A N 1
ATOM 639 C CA . TYR A 1 89 ? 10.595 -2.046 9.733 1.00 90.12 89 TYR A CA 1
ATOM 640 C C . TYR A 1 89 ? 9.474 -1.627 10.702 1.00 90.12 89 TYR A C 1
ATOM 642 O O . TYR A 1 89 ? 8.569 -2.408 10.965 1.00 90.12 89 TYR A O 1
ATOM 650 N N . ASP A 1 90 ? 9.492 -0.378 11.171 1.00 89.25 90 ASP A N 1
ATOM 651 C CA . ASP A 1 90 ? 8.512 0.210 12.099 1.00 89.25 90 ASP A CA 1
ATOM 652 C C . ASP A 1 90 ? 7.296 0.860 11.414 1.00 89.25 90 ASP A C 1
ATOM 654 O O . ASP A 1 90 ? 6.623 1.702 12.009 1.00 89.25 90 ASP A O 1
ATOM 658 N N . TRP A 1 91 ? 7.063 0.535 10.139 1.00 93.69 91 TRP A N 1
ATOM 659 C CA . TRP A 1 91 ? 6.009 1.097 9.281 1.00 93.69 91 TRP A CA 1
ATOM 660 C C . TRP A 1 91 ? 6.078 2.609 9.051 1.00 93.69 91 TRP A C 1
ATOM 662 O O . TRP A 1 91 ? 5.251 3.156 8.326 1.00 93.69 91 TRP A O 1
ATOM 672 N N . GLN A 1 92 ? 7.095 3.297 9.570 1.00 95.81 92 GLN A N 1
ATOM 673 C CA . GLN A 1 92 ? 7.316 4.698 9.241 1.00 95.81 92 GLN A CA 1
ATOM 674 C C . GLN A 1 92 ? 7.771 4.817 7.790 1.00 95.81 92 GLN A C 1
ATOM 676 O O . GLN A 1 92 ? 8.544 3.988 7.289 1.00 95.81 92 GLN A O 1
ATOM 681 N N . ARG A 1 93 ? 7.336 5.879 7.104 1.00 98.19 93 ARG A N 1
ATOM 682 C CA . ARG A 1 93 ? 7.810 6.181 5.751 1.00 98.19 93 ARG A CA 1
ATOM 683 C C . ARG A 1 93 ? 9.336 6.247 5.752 1.00 98.19 93 ARG A C 1
ATOM 685 O O . ARG A 1 93 ? 9.944 6.997 6.518 1.00 98.19 93 ARG A O 1
ATOM 692 N N . ALA A 1 94 ? 9.965 5.490 4.860 1.00 98.31 94 ALA A N 1
ATOM 693 C CA . ALA A 1 94 ? 11.410 5.518 4.722 1.00 98.31 94 ALA A CA 1
ATOM 694 C C . ALA A 1 94 ? 11.866 6.926 4.320 1.00 98.31 94 ALA A C 1
ATOM 696 O O . ALA A 1 94 ? 11.266 7.552 3.441 1.00 98.31 94 ALA A O 1
ATOM 697 N N . TYR A 1 95 ? 12.948 7.421 4.931 1.00 98.06 95 TYR A N 1
ATOM 698 C CA . TYR A 1 95 ? 13.375 8.821 4.797 1.00 98.06 95 TYR A CA 1
ATOM 699 C C . TYR A 1 95 ? 13.613 9.259 3.342 1.00 98.06 95 TYR A C 1
ATOM 701 O O . TYR A 1 95 ? 13.549 10.447 3.036 1.00 98.06 95 TYR A O 1
ATOM 709 N N . TYR A 1 96 ? 13.910 8.307 2.453 1.00 98.50 96 TYR A N 1
ATOM 710 C CA . TYR A 1 96 ? 14.160 8.529 1.033 1.00 98.50 96 TYR A CA 1
ATOM 711 C C . TYR A 1 96 ? 12.903 8.410 0.158 1.00 98.50 96 TYR A C 1
ATOM 713 O O . TYR A 1 96 ? 12.947 8.848 -0.987 1.00 98.50 96 TYR A O 1
ATOM 721 N N . SER A 1 97 ? 11.804 7.807 0.626 1.00 98.81 97 SER A N 1
ATOM 722 C CA . SER A 1 97 ? 10.653 7.498 -0.236 1.00 98.81 97 SER A CA 1
ATOM 723 C C . SER A 1 97 ? 10.058 8.774 -0.824 1.00 98.81 97 SER A C 1
ATOM 725 O O . SER A 1 97 ? 9.715 9.694 -0.085 1.00 98.81 97 SER A O 1
ATOM 727 N N . ASN A 1 98 ? 9.901 8.837 -2.144 1.00 98.88 98 ASN A N 1
ATOM 728 C CA . ASN A 1 98 ? 9.088 9.885 -2.755 1.00 98.88 98 ASN A CA 1
ATOM 729 C C . ASN A 1 98 ? 7.613 9.726 -2.355 1.00 98.88 98 ASN A C 1
ATOM 731 O O . ASN A 1 98 ? 7.179 8.636 -1.982 1.00 98.88 98 ASN A O 1
ATOM 735 N N . TYR A 1 99 ? 6.880 10.833 -2.414 1.00 98.75 99 TYR A N 1
ATOM 736 C CA . TYR A 1 99 ? 5.521 10.986 -1.905 1.00 98.75 99 TYR A CA 1
ATOM 737 C C . TYR A 1 99 ? 4.755 12.019 -2.753 1.00 98.75 99 TYR A C 1
ATOM 739 O O . TYR A 1 99 ? 5.366 12.823 -3.466 1.00 98.75 99 TYR A O 1
ATOM 747 N N . GLY A 1 100 ? 3.426 12.001 -2.720 1.00 98.38 100 GLY A N 1
ATOM 748 C CA . GLY A 1 100 ? 2.582 12.896 -3.509 1.00 98.38 100 GLY A CA 1
ATOM 749 C C . GLY A 1 100 ? 1.181 12.338 -3.761 1.00 98.38 100 GLY A C 1
ATOM 750 O O . GLY A 1 100 ? 0.923 11.184 -3.440 1.00 98.38 100 GLY A O 1
ATOM 751 N N . PRO A 1 101 ? 0.292 13.139 -4.371 1.00 98.25 101 PRO A N 1
ATOM 752 C CA . PRO A 1 101 ? -1.105 12.760 -4.590 1.00 98.25 101 PRO A CA 1
ATOM 753 C C . PRO A 1 101 ? -1.290 11.632 -5.612 1.00 98.25 101 PRO A C 1
ATOM 755 O O . PRO A 1 101 ? -2.395 11.128 -5.759 1.00 98.25 101 PRO A O 1
ATOM 758 N N . GLU A 1 102 ? -0.242 11.261 -6.351 1.00 98.44 102 GLU A N 1
ATOM 759 C CA . GLU A 1 102 ? -0.266 10.132 -7.283 1.00 98.44 102 GLU A CA 1
ATOM 760 C C . GLU A 1 102 ? 0.206 8.812 -6.643 1.00 98.44 102 GLU A C 1
ATOM 762 O O . GLU A 1 102 ? 0.276 7.801 -7.332 1.00 98.44 102 GLU A O 1
ATOM 767 N N . LEU A 1 103 ? 0.599 8.816 -5.362 1.00 98.81 103 LEU A N 1
ATOM 768 C CA . LEU A 1 103 ? 1.022 7.615 -4.638 1.00 98.81 103 LEU A CA 1
ATOM 769 C C . LEU A 1 103 ? -0.187 6.718 -4.358 1.00 98.81 103 LEU A C 1
ATOM 771 O O . LEU A 1 103 ? -1.153 7.201 -3.790 1.00 98.81 103 LEU A O 1
ATOM 775 N N . ASP A 1 104 ? -0.128 5.426 -4.688 1.00 98.69 104 ASP A N 1
ATOM 776 C CA . ASP A 1 104 ? -1.224 4.504 -4.376 1.00 98.69 104 ASP A CA 1
ATOM 777 C C . ASP A 1 104 ? -0.993 3.784 -3.048 1.00 98.69 104 ASP A C 1
ATOM 779 O O . ASP A 1 104 ? -1.858 3.787 -2.185 1.00 98.69 104 ASP A O 1
ATOM 783 N N . PHE A 1 105 ? 0.166 3.154 -2.866 1.00 98.75 105 PHE A N 1
ATOM 784 C CA . PHE A 1 105 ? 0.412 2.281 -1.716 1.00 98.75 105 PHE A CA 1
ATOM 785 C C . PHE A 1 105 ? 1.838 2.426 -1.208 1.00 98.75 105 PHE A C 1
ATOM 787 O O . PHE A 1 105 ? 2.746 2.827 -1.944 1.00 98.75 105 PHE A O 1
ATOM 794 N N . VAL A 1 106 ? 2.077 1.986 0.021 1.00 98.88 106 VAL A N 1
ATOM 795 C CA . VAL A 1 106 ? 3.426 1.710 0.514 1.00 98.88 106 VAL A CA 1
ATOM 796 C C . VAL A 1 106 ? 3.629 0.222 0.770 1.00 98.88 106 VAL A C 1
ATOM 798 O O . VAL A 1 106 ? 2.696 -0.541 1.005 1.00 98.88 106 VAL A O 1
ATOM 801 N N . ALA A 1 107 ? 4.885 -0.205 0.701 1.00 98.81 107 ALA A N 1
ATOM 802 C CA . ALA A 1 107 ? 5.295 -1.563 1.029 1.00 98.81 107 ALA A CA 1
ATOM 803 C C . ALA A 1 107 ? 6.689 -1.561 1.681 1.00 98.81 107 ALA A C 1
ATOM 805 O O . ALA A 1 107 ? 7.380 -0.533 1.640 1.00 98.81 107 ALA A O 1
ATOM 806 N N . PRO A 1 108 ? 7.143 -2.685 2.267 1.00 98.50 108 PRO A N 1
ATOM 807 C CA . PRO A 1 108 ? 8.466 -2.771 2.875 1.00 98.50 108 PRO A CA 1
ATOM 808 C C . PRO A 1 108 ? 9.578 -2.428 1.877 1.00 98.50 108 PRO A C 1
ATOM 810 O O . PRO A 1 108 ? 9.831 -3.149 0.910 1.00 98.50 108 PRO A O 1
ATOM 813 N N . GLY A 1 109 ? 10.242 -1.297 2.114 1.00 98.44 109 GLY A N 1
ATOM 814 C CA . GLY A 1 109 ? 11.400 -0.841 1.346 1.00 98.44 109 GLY A CA 1
ATOM 815 C C . GLY A 1 109 ? 12.684 -0.796 2.168 1.00 98.44 109 GLY A C 1
ATOM 816 O O . GLY A 1 109 ? 13.759 -0.776 1.576 1.00 98.44 109 GLY A O 1
ATOM 817 N N . GLY A 1 110 ? 12.578 -0.829 3.501 1.00 98.06 110 GLY A N 1
ATOM 818 C CA . GLY A 1 110 ? 13.698 -0.958 4.434 1.00 98.06 110 GLY A CA 1
ATOM 819 C C . GLY A 1 110 ? 14.533 0.313 4.617 1.00 98.06 110 GLY A C 1
ATOM 820 O O . GLY A 1 110 ? 14.378 1.301 3.897 1.00 98.06 110 GLY A O 1
ATOM 821 N N . ASP A 1 111 ? 15.437 0.278 5.588 1.00 97.69 111 ASP A N 1
ATOM 822 C CA . ASP A 1 111 ? 16.413 1.324 5.895 1.00 97.69 111 ASP A CA 1
ATOM 823 C C . ASP A 1 111 ? 17.678 0.681 6.483 1.00 97.69 111 ASP A C 1
ATOM 825 O O . ASP A 1 111 ? 17.726 0.313 7.649 1.00 97.69 111 ASP A O 1
ATOM 829 N N . ILE A 1 112 ? 18.732 0.544 5.674 1.00 96.69 112 ILE A N 1
ATOM 830 C CA . ILE A 1 112 ? 19.986 -0.098 6.100 1.00 96.69 112 ILE A CA 1
ATOM 831 C C . ILE A 1 112 ? 20.822 0.785 7.037 1.00 96.69 112 ILE A C 1
ATOM 833 O O . ILE A 1 112 ? 21.921 0.386 7.423 1.00 96.69 112 ILE A O 1
ATOM 837 N N . THR A 1 113 ? 20.369 2.007 7.338 1.00 95.62 113 THR A N 1
ATOM 838 C CA . THR A 1 113 ? 21.084 2.946 8.216 1.00 95.62 113 THR A CA 1
ATOM 839 C C . THR A 1 113 ? 20.685 2.820 9.684 1.00 95.62 113 THR A C 1
ATOM 841 O O . THR A 1 113 ? 21.354 3.397 10.544 1.00 95.62 113 THR A O 1
ATOM 844 N N . VAL A 1 114 ? 19.634 2.051 9.970 1.00 94.94 114 VAL A N 1
ATOM 845 C CA . VAL A 1 114 ? 19.111 1.782 11.310 1.00 94.94 114 VAL A CA 1
ATOM 846 C C . VAL A 1 114 ? 19.029 0.274 11.548 1.00 94.94 114 VAL A C 1
ATOM 848 O O . VAL A 1 114 ? 18.908 -0.498 10.603 1.00 94.94 114 VAL A O 1
ATOM 851 N N . ASP A 1 115 ? 19.144 -0.115 12.813 1.00 94.81 115 ASP A N 1
ATOM 852 C CA . ASP A 1 115 ? 18.942 -1.474 13.325 1.00 94.81 115 ASP A CA 1
ATOM 853 C C . ASP A 1 115 ? 17.955 -1.335 14.489 1.00 94.81 115 ASP A C 1
ATOM 855 O O . ASP A 1 115 ? 18.322 -0.963 15.608 1.00 94.81 115 ASP A O 1
ATOM 859 N N . GLN A 1 116 ? 16.672 -1.470 14.176 1.00 90.94 116 GLN A N 1
ATOM 860 C CA . GLN A 1 116 ? 15.558 -1.252 15.091 1.00 90.94 116 GLN A CA 1
ATOM 861 C C . GLN A 1 116 ? 15.182 -2.534 15.836 1.00 90.94 116 GLN A C 1
ATOM 863 O O . GLN A 1 116 ? 14.534 -2.452 16.880 1.00 90.94 116 GLN A O 1
ATOM 868 N N . ASN A 1 117 ? 15.592 -3.701 15.331 1.00 87.12 117 ASN A N 1
ATOM 869 C CA . ASN A 1 117 ? 15.311 -5.001 15.941 1.00 87.12 117 ASN A CA 1
ATOM 870 C C . ASN A 1 117 ? 16.470 -5.525 16.826 1.00 87.12 117 ASN A C 1
ATOM 872 O O . ASN A 1 117 ? 16.285 -6.488 17.572 1.00 87.12 117 ASN A O 1
ATOM 876 N N . GLY A 1 118 ? 17.638 -4.874 16.796 1.00 91.25 118 GLY A N 1
ATOM 877 C CA . GLY A 1 118 ? 18.808 -5.186 17.614 1.00 91.25 118 GLY A CA 1
ATOM 878 C C . GLY A 1 118 ? 19.571 -6.438 17.173 1.00 91.25 118 GLY A C 1
ATOM 879 O O . GLY A 1 118 ? 20.326 -6.999 17.976 1.00 91.25 118 GLY A O 1
ATOM 880 N N . ASP A 1 119 ? 19.380 -6.905 15.937 1.00 91.56 119 ASP A N 1
ATOM 881 C CA . ASP A 1 119 ? 20.000 -8.130 15.420 1.00 91.56 119 ASP A CA 1
ATOM 882 C C . ASP A 1 119 ? 21.427 -7.922 14.873 1.00 91.56 119 ASP A C 1
ATOM 884 O O . ASP A 1 119 ? 22.096 -8.889 14.494 1.00 91.56 119 ASP A O 1
ATOM 888 N N . SER A 1 120 ? 21.942 -6.685 14.946 1.00 94.31 120 SER A N 1
ATOM 889 C CA . SER A 1 120 ? 23.247 -6.239 14.437 1.00 94.31 120 SER A CA 1
ATOM 890 C C . SER A 1 120 ? 23.348 -6.130 12.910 1.00 94.31 120 SER A C 1
ATOM 892 O O . SER A 1 120 ? 24.458 -5.958 12.387 1.00 94.31 120 SER A O 1
ATOM 894 N N . TYR A 1 121 ? 22.228 -6.198 12.192 1.00 92.25 121 TYR A N 1
ATOM 895 C CA . TYR A 1 121 ? 22.121 -5.915 10.766 1.00 92.25 121 TYR A CA 1
ATOM 896 C C . TYR A 1 121 ? 21.266 -4.662 10.538 1.00 92.25 121 TYR A C 1
ATOM 898 O O . TYR A 1 121 ? 20.407 -4.312 11.332 1.00 92.25 121 TYR A O 1
ATOM 906 N N . GLY A 1 122 ? 21.531 -3.939 9.445 1.00 94.75 122 GLY A N 1
ATOM 907 C CA . GLY A 1 122 ? 20.656 -2.832 9.055 1.00 94.75 122 GLY A CA 1
ATOM 908 C C . GLY A 1 122 ? 19.319 -3.360 8.527 1.00 94.75 122 GLY A C 1
ATOM 909 O O . GLY A 1 122 ? 19.318 -4.348 7.787 1.00 94.75 122 GLY A O 1
ATOM 910 N N . ASP A 1 123 ? 18.221 -2.661 8.817 1.00 95.62 123 ASP A N 1
ATOM 911 C CA . ASP A 1 123 ? 16.833 -3.055 8.516 1.00 95.62 123 ASP A CA 1
ATOM 912 C C . ASP A 1 123 ? 16.453 -2.909 7.029 1.00 95.62 123 ASP A C 1
ATOM 914 O O . ASP A 1 123 ? 15.436 -2.319 6.649 1.00 95.62 123 ASP A O 1
ATOM 918 N N . GLY A 1 124 ? 17.291 -3.426 6.134 1.00 96.31 124 GLY A N 1
ATOM 919 C CA . GLY A 1 124 ? 16.983 -3.521 4.713 1.00 96.31 124 GLY A CA 1
ATOM 920 C C . GLY A 1 124 ? 16.033 -4.673 4.384 1.00 96.31 124 GLY A C 1
ATOM 921 O O . GLY A 1 124 ? 15.750 -5.558 5.186 1.00 96.31 124 GLY A O 1
ATOM 922 N N . VAL A 1 125 ? 15.625 -4.735 3.122 1.00 97.06 125 VAL A N 1
ATOM 923 C CA . VAL A 1 125 ? 14.983 -5.917 2.545 1.00 97.06 125 VAL A CA 1
ATOM 924 C C . VAL A 1 125 ? 16.071 -6.890 2.096 1.00 97.06 125 VAL A C 1
ATOM 926 O O . VAL A 1 125 ? 16.858 -6.581 1.195 1.00 97.06 125 VAL A O 1
ATOM 929 N N . LEU A 1 126 ? 16.128 -8.072 2.710 1.00 95.31 126 LEU A N 1
ATOM 930 C CA . LEU A 1 126 ? 17.045 -9.134 2.302 1.00 95.31 126 LEU A CA 1
ATOM 931 C C . LEU A 1 126 ? 16.597 -9.727 0.961 1.00 95.31 126 LEU A C 1
ATOM 933 O O . LEU A 1 126 ? 15.499 -10.267 0.849 1.00 95.31 126 LEU A O 1
ATOM 937 N N . SER A 1 127 ? 17.449 -9.655 -0.062 1.00 94.75 127 SER A N 1
ATOM 938 C CA . SER A 1 127 ? 17.099 -10.112 -1.411 1.00 94.75 127 SER A CA 1
ATOM 939 C C . SER A 1 127 ? 18.216 -10.908 -2.074 1.00 94.75 127 SER A C 1
ATOM 941 O O . SER A 1 127 ? 19.397 -10.755 -1.750 1.00 94.75 127 SER A O 1
ATOM 943 N N . THR A 1 128 ? 17.841 -11.770 -3.023 1.00 93.06 128 THR A N 1
ATOM 944 C CA . THR A 1 128 ? 18.793 -12.492 -3.874 1.00 93.06 128 THR A CA 1
ATOM 945 C C . THR A 1 128 ? 19.561 -11.508 -4.739 1.00 93.06 128 THR A C 1
ATOM 947 O O . THR A 1 128 ? 18.966 -10.650 -5.392 1.00 93.06 128 THR A O 1
ATOM 950 N N . SER A 1 129 ? 20.875 -11.664 -4.807 1.00 92.06 129 SER A N 1
ATOM 951 C CA . SER A 1 129 ? 21.727 -10.770 -5.576 1.00 92.06 129 SER A CA 1
ATOM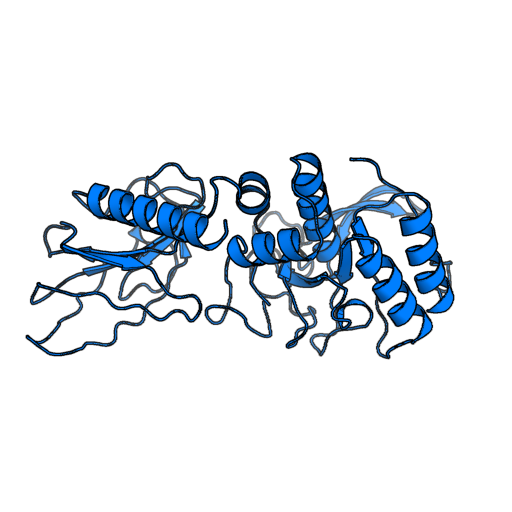 952 C C . SER A 1 129 ? 22.954 -11.492 -6.120 1.00 92.06 129 SER A C 1
ATOM 954 O O . SER A 1 129 ? 23.236 -12.642 -5.778 1.00 92.06 129 SER A O 1
ATOM 956 N N . TRP A 1 130 ? 23.669 -10.814 -7.012 1.00 91.25 130 TRP A N 1
ATOM 957 C CA . TRP A 1 130 ? 24.871 -11.318 -7.654 1.00 91.25 130 TRP A CA 1
ATOM 958 C C . TRP A 1 130 ? 25.953 -10.242 -7.677 1.00 91.25 130 TRP A C 1
ATOM 960 O O . TRP A 1 130 ? 25.684 -9.093 -8.030 1.00 91.25 130 TRP A O 1
ATOM 970 N N . SER A 1 131 ? 27.187 -10.621 -7.352 1.00 87.25 131 SER A N 1
ATOM 971 C CA . SER A 1 131 ? 28.366 -9.772 -7.525 1.00 87.25 131 SER A CA 1
ATOM 972 C C . SER A 1 131 ? 29.474 -10.516 -8.269 1.00 87.25 131 SER A C 1
ATOM 974 O O . SER A 1 131 ? 29.543 -11.746 -8.253 1.00 87.25 131 SER A O 1
ATOM 976 N N . ILE A 1 132 ? 30.371 -9.762 -8.908 1.00 89.25 132 ILE A N 1
ATOM 977 C CA . ILE A 1 132 ? 31.531 -10.340 -9.599 1.00 89.25 132 ILE A CA 1
ATOM 978 C C . ILE A 1 132 ? 32.475 -11.062 -8.625 1.00 89.25 132 ILE A C 1
ATOM 980 O O . ILE A 1 132 ? 33.059 -12.081 -8.984 1.00 89.25 132 ILE A O 1
ATOM 984 N N . ASP A 1 133 ? 32.580 -10.561 -7.391 1.00 91.62 133 ASP A N 1
ATOM 985 C CA . ASP A 1 133 ? 33.526 -11.054 -6.389 1.00 91.62 133 ASP A CA 1
ATOM 986 C C . ASP A 1 133 ? 32.987 -12.252 -5.596 1.00 91.62 133 ASP A C 1
ATOM 988 O O . ASP A 1 133 ? 33.755 -13.111 -5.168 1.00 91.62 133 ASP A O 1
ATOM 992 N N . SER A 1 134 ? 31.670 -12.313 -5.376 1.00 89.12 134 SER A N 1
ATOM 993 C CA . SER A 1 134 ? 31.037 -13.294 -4.479 1.00 89.12 134 SER A CA 1
ATOM 994 C C . SER A 1 134 ? 30.072 -14.242 -5.193 1.00 89.12 134 SER A C 1
ATOM 996 O O . SER A 1 134 ? 29.614 -15.210 -4.591 1.00 89.12 134 SER A O 1
ATOM 998 N N . GLY A 1 135 ? 29.777 -14.009 -6.475 1.00 94.25 135 GLY A N 1
ATOM 999 C CA . GLY A 1 135 ? 28.783 -14.778 -7.214 1.00 94.25 135 GLY A CA 1
ATOM 1000 C C . GLY A 1 135 ? 27.370 -14.543 -6.676 1.00 94.25 135 GLY A C 1
ATOM 1001 O O . GLY A 1 135 ? 27.028 -13.428 -6.290 1.00 94.25 135 GLY A O 1
ATOM 1002 N N . ASN A 1 136 ? 26.540 -15.590 -6.680 1.00 95.44 136 ASN A N 1
ATOM 1003 C CA . ASN A 1 136 ? 25.179 -15.535 -6.139 1.00 95.44 136 ASN A CA 1
ATOM 1004 C C . ASN A 1 136 ? 25.205 -15.459 -4.608 1.00 95.44 136 ASN A C 1
ATOM 1006 O O . ASN A 1 136 ? 25.903 -16.240 -3.962 1.00 95.44 136 ASN A O 1
ATOM 1010 N N . GLY A 1 137 ? 24.377 -14.594 -4.033 1.00 94.69 137 GLY A N 1
ATOM 1011 C CA . GLY A 1 137 ? 24.233 -14.456 -2.591 1.00 94.69 137 GLY A CA 1
ATOM 1012 C C . GLY A 1 137 ? 22.966 -13.707 -2.198 1.00 94.69 137 GLY A C 1
ATOM 1013 O O . GLY A 1 137 ? 22.042 -13.550 -2.999 1.00 94.69 137 GLY A O 1
ATOM 1014 N N . TYR A 1 138 ? 22.951 -13.242 -0.954 1.00 93.75 138 TYR A N 1
ATOM 1015 C CA . TYR A 1 138 ? 21.885 -12.421 -0.396 1.00 93.75 138 TYR A CA 1
ATOM 1016 C C . TYR A 1 138 ? 22.487 -11.150 0.187 1.00 93.75 138 TYR A C 1
ATOM 1018 O O . TYR A 1 138 ? 23.508 -11.218 0.873 1.00 93.75 138 TYR A O 1
ATOM 1026 N N . PHE A 1 139 ? 21.852 -10.009 -0.071 1.00 92.31 139 PHE A N 1
ATOM 1027 C CA . PHE A 1 139 ? 22.236 -8.731 0.523 1.00 92.31 139 PHE A CA 1
ATOM 1028 C C . PHE A 1 139 ? 20.994 -7.980 0.981 1.00 92.31 139 PHE A C 1
ATOM 1030 O O . PHE A 1 139 ? 19.942 -8.053 0.342 1.00 92.31 139 PHE A O 1
ATOM 1037 N N . TYR A 1 140 ? 21.144 -7.235 2.070 1.00 94.50 140 TYR A N 1
ATOM 1038 C CA . TYR A 1 140 ? 20.174 -6.228 2.462 1.00 94.50 140 TYR A CA 1
ATOM 1039 C C . TYR A 1 140 ? 20.235 -5.059 1.477 1.00 94.50 140 TYR A C 1
ATOM 1041 O O . TYR A 1 140 ? 21.308 -4.529 1.182 1.00 94.50 140 TYR A O 1
ATOM 1049 N N . MET A 1 141 ? 19.079 -4.681 0.944 1.00 95.88 141 MET A N 1
ATOM 1050 C CA . MET A 1 141 ? 18.908 -3.542 0.046 1.00 95.88 141 MET A CA 1
ATOM 1051 C C . MET A 1 141 ? 17.817 -2.623 0.590 1.00 95.88 141 MET A C 1
ATOM 1053 O O . MET A 1 141 ? 16.956 -3.067 1.344 1.00 95.88 141 MET A O 1
ATOM 1057 N N . GLN A 1 142 ? 17.827 -1.355 0.184 1.00 97.94 142 GLN A N 1
ATOM 1058 C CA . GLN A 1 142 ? 16.733 -0.433 0.479 1.00 97.94 142 GLN A CA 1
ATOM 1059 C C . GLN A 1 142 ? 16.271 0.305 -0.774 1.00 97.94 142 GLN A C 1
ATOM 1061 O O . GLN A 1 142 ? 17.062 0.537 -1.694 1.00 97.94 142 GLN A O 1
ATOM 1066 N N . GLY A 1 143 ? 15.008 0.716 -0.790 1.00 98.38 143 GLY A N 1
ATOM 1067 C CA . GLY A 1 143 ? 14.450 1.562 -1.837 1.00 98.38 143 GLY A CA 1
ATOM 1068 C C . GLY A 1 143 ? 12.979 1.281 -2.118 1.00 98.38 143 GLY A C 1
ATOM 1069 O O . GLY A 1 143 ? 12.480 0.179 -1.910 1.00 98.38 143 GLY A O 1
ATOM 1070 N N . THR A 1 144 ? 12.302 2.238 -2.748 1.00 98.81 144 THR A N 1
ATOM 1071 C CA . THR A 1 144 ? 10.988 2.004 -3.382 1.00 98.81 144 THR A CA 1
ATOM 1072 C C . THR A 1 144 ? 11.066 0.923 -4.468 1.00 98.81 144 THR A C 1
ATOM 1074 O O . THR A 1 144 ? 10.103 0.206 -4.718 1.00 98.81 144 THR A O 1
ATOM 1077 N N . SER A 1 145 ? 12.254 0.717 -5.047 1.00 97.88 145 SER A N 1
ATOM 1078 C CA . SER A 1 145 ? 12.576 -0.419 -5.917 1.00 97.88 145 SER A CA 1
ATOM 1079 C C . SER A 1 145 ? 12.432 -1.788 -5.239 1.00 97.88 145 SER A C 1
ATOM 1081 O O . SER A 1 145 ? 12.195 -2.762 -5.953 1.00 97.88 145 SER A O 1
ATOM 1083 N N . MET A 1 146 ? 12.587 -1.868 -3.911 1.00 98.50 146 MET A N 1
ATOM 1084 C CA . MET A 1 146 ? 12.377 -3.071 -3.094 1.00 98.50 146 MET A CA 1
ATOM 1085 C C . MET A 1 146 ? 10.926 -3.174 -2.607 1.00 98.50 146 MET A C 1
ATOM 1087 O O . MET A 1 146 ? 10.412 -4.280 -2.478 1.00 98.50 146 MET A O 1
ATOM 1091 N N . ALA A 1 147 ? 10.240 -2.045 -2.425 1.00 98.81 147 ALA A N 1
ATOM 1092 C CA . ALA A 1 147 ? 8.822 -2.007 -2.073 1.00 98.81 147 ALA A CA 1
ATOM 1093 C C . ALA A 1 147 ? 7.912 -2.463 -3.235 1.00 98.81 147 ALA A C 1
ATOM 1095 O O . ALA A 1 147 ? 7.093 -3.362 -3.065 1.00 98.81 147 ALA A O 1
ATOM 1096 N N . ALA A 1 148 ? 8.112 -1.924 -4.444 1.00 98.81 148 ALA A N 1
ATOM 1097 C CA . ALA A 1 148 ? 7.323 -2.253 -5.639 1.00 98.81 148 ALA A CA 1
ATOM 1098 C C . ALA A 1 148 ? 7.132 -3.769 -5.910 1.00 98.81 148 ALA A C 1
ATOM 1100 O O . ALA A 1 148 ? 5.994 -4.188 -6.142 1.00 98.81 148 ALA A O 1
ATOM 1101 N N . PRO A 1 149 ? 8.167 -4.634 -5.835 1.00 98.38 149 PRO A N 1
ATOM 1102 C CA . PRO A 1 149 ? 7.984 -6.063 -6.073 1.00 98.38 149 PRO A CA 1
ATOM 1103 C C . PRO A 1 149 ? 7.152 -6.780 -4.999 1.00 98.38 149 PRO A C 1
ATOM 1105 O O . PRO A 1 149 ? 6.596 -7.829 -5.320 1.00 98.38 149 PRO A O 1
ATOM 1108 N N . HIS A 1 150 ? 7.012 -6.245 -3.776 1.00 98.62 150 HIS A N 1
ATOM 1109 C CA . HIS A 1 150 ? 6.063 -6.791 -2.796 1.00 98.62 150 HIS A CA 1
ATOM 1110 C C . HIS A 1 150 ? 4.626 -6.618 -3.301 1.00 98.62 150 HIS A C 1
ATOM 1112 O O . HIS A 1 150 ? 3.894 -7.601 -3.394 1.00 98.62 150 HIS A O 1
ATOM 1118 N N . VAL A 1 151 ? 4.265 -5.408 -3.743 1.00 98.81 151 VAL A N 1
ATOM 1119 C CA . VAL A 1 151 ? 2.944 -5.108 -4.328 1.00 98.81 151 VAL A CA 1
ATOM 1120 C C . VAL A 1 151 ? 2.686 -5.954 -5.573 1.00 98.81 151 VAL A C 1
ATOM 1122 O O . VAL A 1 151 ? 1.655 -6.613 -5.676 1.00 98.81 151 VAL A O 1
ATOM 1125 N N . ALA A 1 152 ? 3.652 -6.034 -6.493 1.00 98.62 152 ALA A N 1
ATOM 1126 C CA . ALA A 1 152 ? 3.521 -6.887 -7.676 1.00 98.62 152 ALA A CA 1
ATOM 1127 C C . ALA A 1 152 ? 3.357 -8.379 -7.323 1.00 98.62 152 ALA A C 1
ATOM 1129 O O . ALA A 1 152 ? 2.644 -9.107 -8.018 1.00 98.62 152 ALA A O 1
ATOM 1130 N N . GLY A 1 153 ? 4.010 -8.838 -6.252 1.00 98.19 153 GLY A N 1
ATOM 1131 C CA . GLY A 1 153 ? 3.883 -10.194 -5.727 1.00 98.19 153 GLY A CA 1
ATOM 1132 C C . GLY A 1 153 ? 2.489 -10.484 -5.172 1.00 98.19 153 GLY A C 1
ATOM 1133 O O . GLY A 1 153 ? 1.899 -11.497 -5.549 1.00 98.19 153 GLY A O 1
ATOM 1134 N N . VAL A 1 154 ? 1.945 -9.582 -4.348 1.00 98.00 154 VAL A N 1
ATOM 1135 C CA . VAL A 1 154 ? 0.578 -9.687 -3.806 1.00 98.00 154 VAL A CA 1
ATOM 1136 C C . VAL A 1 154 ? -0.447 -9.712 -4.934 1.00 98.00 154 VAL A C 1
ATOM 1138 O O . VAL A 1 154 ? -1.257 -10.631 -5.004 1.00 98.00 154 VAL A O 1
ATOM 1141 N N . ILE A 1 155 ? -0.338 -8.807 -5.906 1.00 98.25 155 ILE A N 1
ATOM 1142 C CA . ILE A 1 155 ? -1.230 -8.781 -7.075 1.00 98.25 155 ILE A CA 1
ATOM 1143 C C . ILE A 1 155 ? -1.158 -10.095 -7.864 1.00 98.25 155 ILE A C 1
ATOM 1145 O O . ILE A 1 155 ? -2.176 -10.638 -8.293 1.00 98.25 155 ILE A O 1
ATOM 1149 N N . ALA A 1 156 ? 0.036 -10.666 -8.038 1.00 97.75 156 ALA A N 1
ATOM 1150 C CA . ALA A 1 156 ? 0.169 -11.964 -8.692 1.00 97.75 156 ALA A CA 1
ATOM 1151 C C . ALA A 1 156 ? -0.492 -13.106 -7.889 1.00 97.75 156 ALA A C 1
ATOM 1153 O O . ALA A 1 156 ? -0.997 -14.052 -8.502 1.00 97.75 156 ALA A O 1
ATOM 1154 N N . LEU A 1 157 ? -0.499 -13.033 -6.551 1.00 96.12 157 LEU A N 1
ATOM 1155 C CA . LEU A 1 157 ? -1.217 -13.975 -5.683 1.00 96.12 157 LEU A CA 1
ATOM 1156 C C . LEU A 1 157 ? -2.735 -13.810 -5.811 1.00 96.12 157 LEU A C 1
ATOM 1158 O O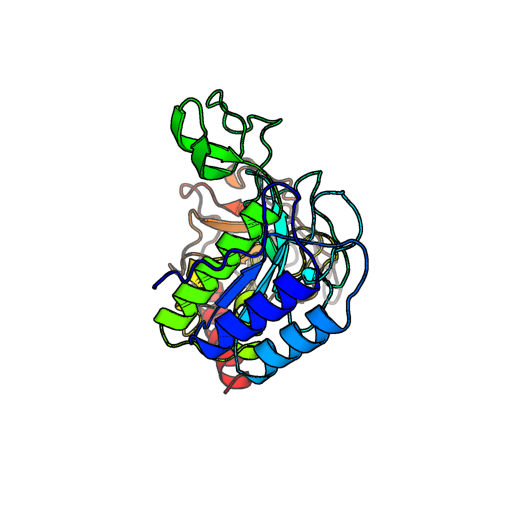 . LEU A 1 157 ? -3.423 -14.816 -5.992 1.00 96.12 157 LEU A O 1
ATOM 1162 N N . MET A 1 158 ? -3.239 -12.575 -5.812 1.00 94.38 158 MET A N 1
ATOM 1163 C CA . MET A 1 158 ? -4.654 -12.258 -6.051 1.00 94.38 158 MET A CA 1
ATOM 1164 C C . MET A 1 158 ? -5.128 -12.851 -7.385 1.00 94.38 158 MET A C 1
ATOM 1166 O O . MET A 1 158 ? -6.094 -13.612 -7.423 1.00 94.38 158 MET A O 1
ATOM 1170 N N . ILE A 1 159 ? -4.368 -12.627 -8.466 1.00 95.50 159 ILE A N 1
ATOM 1171 C CA . ILE A 1 159 ? -4.678 -13.188 -9.792 1.00 95.50 159 ILE A CA 1
ATOM 1172 C C . ILE A 1 159 ? -4.676 -14.715 -9.784 1.00 95.50 159 ILE A C 1
ATOM 1174 O O . ILE A 1 159 ? -5.507 -15.354 -10.431 1.00 95.50 159 ILE A O 1
ATOM 1178 N N . SER A 1 160 ? -3.756 -15.335 -9.042 1.00 94.06 160 SER A N 1
ATOM 1179 C CA . SER A 1 160 ? -3.722 -16.795 -8.927 1.00 94.06 160 SER A CA 1
ATOM 1180 C C . SER A 1 160 ? -4.910 -17.379 -8.156 1.00 94.06 160 SER A C 1
ATOM 1182 O O . SER A 1 160 ? -5.242 -18.542 -8.381 1.00 94.06 160 SER A O 1
ATOM 1184 N N . ASN A 1 161 ? -5.566 -16.570 -7.316 1.00 90.31 161 ASN A N 1
ATOM 1185 C CA . ASN A 1 161 ? -6.796 -16.911 -6.599 1.00 90.31 161 ASN A CA 1
ATOM 1186 C C . ASN A 1 161 ? -8.073 -16.558 -7.380 1.00 90.31 161 ASN A C 1
ATOM 1188 O O . ASN A 1 161 ? -9.173 -16.747 -6.876 1.00 90.31 161 ASN A O 1
ATOM 1192 N N . GLY A 1 162 ? -7.948 -16.125 -8.639 1.00 90.06 162 GLY A N 1
ATOM 1193 C CA . GLY A 1 162 ? -9.085 -15.912 -9.533 1.00 90.06 162 GLY A CA 1
ATOM 1194 C C . GLY A 1 162 ? -9.605 -14.477 -9.591 1.00 90.06 162 GLY A C 1
ATOM 1195 O O . GLY A 1 162 ? -10.535 -14.235 -10.356 1.00 90.06 162 GLY A O 1
ATOM 1196 N N . LEU A 1 163 ? -8.993 -13.538 -8.863 1.00 89.50 163 LEU A N 1
ATOM 1197 C CA . LEU A 1 163 ? -9.280 -12.107 -8.998 1.00 89.50 163 LEU A CA 1
ATOM 1198 C C . LEU A 1 163 ? -8.692 -11.581 -10.314 1.00 89.50 163 LEU A C 1
ATOM 1200 O O . LEU A 1 163 ? -7.570 -11.920 -10.689 1.00 89.50 163 LEU A O 1
ATOM 1204 N N . THR A 1 164 ? -9.429 -10.761 -11.054 1.00 88.25 164 THR A N 1
ATOM 1205 C CA . THR A 1 164 ? -8.971 -10.236 -12.351 1.00 88.25 164 THR A CA 1
ATOM 1206 C C . THR A 1 164 ? -9.450 -8.810 -12.558 1.00 88.25 164 THR A C 1
ATOM 1208 O O . THR A 1 164 ? -10.403 -8.403 -11.922 1.00 88.25 164 THR A O 1
ATOM 1211 N N . GLY A 1 165 ? -8.834 -8.076 -13.484 1.00 91.88 165 GLY A N 1
ATOM 1212 C CA . GLY A 1 165 ? -9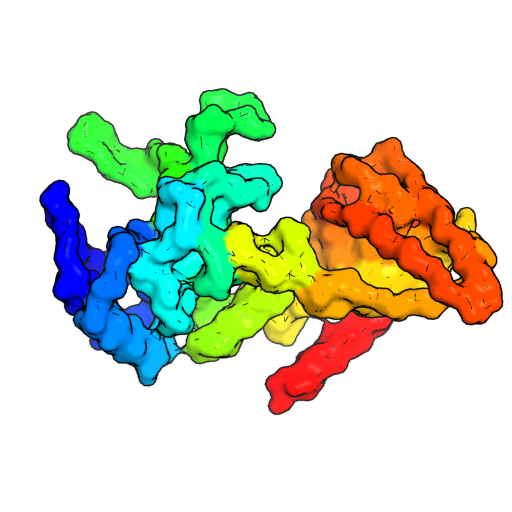.212 -6.692 -13.776 1.00 91.88 165 GLY A CA 1
ATOM 1213 C C . GLY A 1 165 ? -8.380 -5.692 -12.979 1.00 91.88 165 GLY A C 1
ATOM 1214 O O . GLY A 1 165 ? -8.116 -5.872 -11.792 1.00 91.88 165 GLY A O 1
ATOM 1215 N N . VAL A 1 166 ? -7.919 -4.649 -13.670 1.00 94.75 166 VAL A N 1
ATOM 1216 C CA . VAL A 1 166 ? -7.000 -3.654 -13.102 1.00 94.75 166 VAL A CA 1
ATOM 1217 C C . VAL A 1 166 ? -7.674 -2.858 -11.984 1.00 94.75 166 VAL A C 1
ATOM 1219 O O . VAL A 1 166 ? -7.115 -2.762 -10.894 1.00 94.75 166 VAL A O 1
ATOM 1222 N N . GLU A 1 167 ? -8.876 -2.336 -12.234 1.00 91.44 167 GLU A N 1
ATOM 1223 C CA . GLU A 1 167 ? -9.605 -1.525 -11.249 1.00 91.44 167 GLU A CA 1
ATOM 1224 C C . GLU A 1 167 ? -10.128 -2.360 -10.081 1.00 91.44 167 GLU A C 1
ATOM 1226 O O . GLU A 1 167 ? -9.982 -1.942 -8.941 1.00 91.44 167 GLU A O 1
ATOM 1231 N N . GLU A 1 168 ? -10.627 -3.575 -10.333 1.00 88.19 168 GLU A N 1
ATOM 1232 C CA . GLU A 1 168 ? -11.070 -4.476 -9.260 1.00 88.19 168 GLU A CA 1
ATOM 1233 C C . GLU A 1 168 ? -9.916 -4.789 -8.298 1.00 88.19 168 GLU A C 1
ATOM 1235 O O . GLU A 1 168 ? -10.052 -4.633 -7.089 1.00 88.19 168 GLU A O 1
ATOM 1240 N N . ILE A 1 169 ? -8.732 -5.132 -8.817 1.00 95.12 169 ILE A N 1
ATOM 1241 C CA . ILE A 1 169 ? -7.552 -5.358 -7.973 1.00 95.12 169 ILE A CA 1
ATOM 1242 C C . ILE A 1 169 ? -7.113 -4.078 -7.252 1.00 95.12 169 ILE A C 1
ATOM 1244 O O . ILE A 1 169 ? -6.703 -4.149 -6.092 1.00 95.12 169 ILE A O 1
ATOM 1248 N N . ARG A 1 170 ? -7.183 -2.915 -7.914 1.00 94.81 170 ARG A N 1
ATOM 1249 C CA . ARG A 1 170 ? -6.852 -1.631 -7.286 1.00 94.81 170 ARG A CA 1
ATOM 1250 C C . ARG A 1 170 ? -7.778 -1.347 -6.111 1.00 94.81 170 ARG A C 1
ATOM 1252 O O . ARG A 1 170 ? -7.289 -0.992 -5.046 1.00 94.81 170 ARG A O 1
ATOM 1259 N N . ASP A 1 171 ? -9.079 -1.522 -6.289 1.00 87.94 171 ASP A N 1
ATOM 1260 C CA . ASP A 1 171 ? -10.075 -1.227 -5.264 1.00 87.94 171 ASP A CA 1
ATOM 1261 C C . ASP A 1 171 ? -10.012 -2.217 -4.099 1.00 87.94 171 ASP A C 1
ATOM 1263 O O . ASP A 1 171 ? -10.080 -1.791 -2.946 1.00 87.94 171 ASP A O 1
ATOM 1267 N N . ILE A 1 172 ? -9.744 -3.499 -4.373 1.00 87.88 172 ILE A N 1
ATOM 1268 C CA . ILE A 1 172 ? -9.453 -4.481 -3.323 1.00 87.88 172 ILE A CA 1
ATOM 1269 C C . ILE A 1 172 ? -8.249 -4.024 -2.501 1.00 87.88 172 ILE A C 1
ATOM 1271 O O . ILE A 1 172 ? -8.379 -3.850 -1.293 1.00 87.88 172 ILE A O 1
ATOM 1275 N N . LEU A 1 173 ? -7.113 -3.739 -3.149 1.00 93.69 173 LEU A N 1
ATOM 1276 C CA . LEU A 1 173 ? -5.908 -3.295 -2.445 1.00 93.69 173 LEU A CA 1
ATOM 1277 C C . LEU A 1 173 ? -6.128 -2.010 -1.640 1.00 93.69 173 LEU A C 1
ATOM 1279 O O . LEU A 1 173 ? -5.578 -1.903 -0.552 1.00 93.69 173 LEU A O 1
ATOM 1283 N N . LYS A 1 174 ? -6.929 -1.053 -2.132 1.00 90.94 174 LYS A N 1
ATOM 1284 C CA . LYS A 1 174 ? -7.309 0.149 -1.365 1.00 90.94 174 LYS A CA 1
ATOM 1285 C C . LYS A 1 174 ? -8.097 -0.203 -0.109 1.00 90.94 174 LYS A C 1
ATOM 1287 O O . LYS A 1 174 ? -7.835 0.357 0.943 1.00 90.94 174 LYS A O 1
ATOM 1292 N N . SER A 1 175 ? -9.069 -1.104 -0.230 1.00 79.19 175 SER A N 1
ATOM 1293 C CA . SER A 1 175 ? -9.964 -1.468 0.874 1.00 79.19 175 SER A CA 1
ATOM 1294 C C . SER A 1 175 ? -9.312 -2.354 1.936 1.00 79.19 175 SER A C 1
ATOM 1296 O O . SER A 1 175 ? -9.793 -2.395 3.064 1.00 79.19 175 SER A O 1
ATOM 1298 N N . THR A 1 176 ? -8.239 -3.063 1.576 1.00 82.50 176 THR A N 1
ATOM 1299 C CA . THR A 1 176 ? -7.528 -3.994 2.463 1.00 82.50 176 THR A CA 1
ATOM 1300 C C . THR A 1 176 ? -6.158 -3.483 2.892 1.00 82.50 176 THR A C 1
ATOM 1302 O O . THR A 1 176 ? -5.465 -4.163 3.644 1.00 82.50 176 THR A O 1
ATOM 1305 N N . ALA A 1 177 ? -5.704 -2.341 2.371 1.00 88.94 177 ALA A N 1
ATOM 1306 C CA . ALA A 1 177 ? -4.469 -1.733 2.832 1.00 88.94 177 ALA A CA 1
ATOM 1307 C C . ALA A 1 177 ? -4.641 -1.266 4.276 1.00 88.94 177 ALA A C 1
ATOM 1309 O O . ALA A 1 177 ? -5.675 -0.730 4.676 1.00 88.94 177 ALA A O 1
ATOM 1310 N N . ARG A 1 178 ? -3.588 -1.461 5.058 1.00 86.75 178 ARG A N 1
ATOM 1311 C CA . ARG A 1 178 ? -3.502 -0.913 6.394 1.00 86.75 178 ARG A CA 1
ATOM 1312 C C . ARG A 1 178 ? -3.201 0.573 6.298 1.00 86.75 178 ARG A C 1
ATOM 1314 O O . ARG A 1 178 ? -2.088 0.950 5.928 1.00 86.75 178 ARG A O 1
ATOM 1321 N N . ASP A 1 179 ? -4.163 1.380 6.704 1.00 86.94 179 ASP A N 1
ATOM 1322 C CA . ASP A 1 179 ? -4.012 2.825 6.764 1.00 86.94 179 ASP A CA 1
ATOM 1323 C C . ASP A 1 179 ? -2.861 3.246 7.700 1.00 86.94 179 ASP A C 1
ATOM 1325 O O . ASP A 1 179 ? -2.649 2.661 8.769 1.00 86.94 179 ASP A O 1
ATOM 1329 N N . LEU A 1 180 ? -2.077 4.232 7.267 1.00 87.06 180 LEU A N 1
ATOM 1330 C CA . LEU A 1 180 ? -0.912 4.759 7.972 1.00 87.06 180 LEU A CA 1
ATOM 1331 C C . LEU A 1 180 ? -0.861 6.278 7.799 1.00 87.06 180 LEU A C 1
ATOM 1333 O O . LEU A 1 180 ? -1.001 6.781 6.695 1.00 87.06 180 LEU A O 1
ATOM 1337 N N . GLY A 1 181 ? -0.516 7.003 8.863 1.00 90.25 181 GLY A N 1
ATOM 1338 C CA . GLY A 1 181 ? -0.442 8.463 8.812 1.00 90.25 181 GLY A CA 1
ATOM 1339 C C . GLY A 1 181 ? -1.791 9.114 9.110 1.00 90.25 181 GLY A C 1
ATOM 1340 O O . GLY A 1 181 ? -2.414 8.779 10.116 1.00 90.25 181 GLY A O 1
ATOM 1341 N N . ASP A 1 182 ? -2.180 10.091 8.290 1.00 87.25 182 ASP A N 1
ATOM 1342 C CA . ASP A 1 182 ? -3.493 10.732 8.403 1.00 87.25 182 ASP A CA 1
ATOM 1343 C C . ASP A 1 182 ? -4.565 9.769 7.885 1.00 87.25 182 ASP A C 1
ATOM 1345 O O . ASP A 1 182 ? -4.333 9.101 6.885 1.00 87.25 182 ASP A O 1
ATOM 1349 N N . PHE A 1 183 ? -5.734 9.728 8.532 1.00 80.81 183 PHE A N 1
ATOM 1350 C CA . PHE A 1 183 ? -6.759 8.744 8.191 1.00 80.81 183 PHE A CA 1
ATOM 1351 C C . PHE A 1 183 ? -7.210 8.841 6.725 1.00 80.81 183 PHE A C 1
ATOM 1353 O O . PHE A 1 183 ? -7.578 9.917 6.238 1.00 80.81 183 PHE A O 1
ATOM 1360 N N . GLY A 1 184 ? -7.287 7.689 6.067 1.00 84.31 184 GLY A N 1
ATOM 1361 C CA . GLY A 1 184 ? -7.707 7.543 4.685 1.00 84.31 184 GLY A CA 1
ATOM 1362 C C . GLY A 1 184 ? -6.559 7.798 3.716 1.00 84.31 184 GLY A C 1
ATOM 1363 O O . GLY A 1 184 ? -5.408 7.483 3.975 1.00 84.31 184 GLY A O 1
ATOM 1364 N N . PHE A 1 185 ? -6.872 8.342 2.540 1.00 93.69 185 PHE A N 1
ATOM 1365 C CA . PHE A 1 185 ? -5.819 8.651 1.577 1.00 93.69 185 PHE A CA 1
ATOM 1366 C C . PHE A 1 185 ? -4.975 9.840 2.041 1.00 93.69 185 PHE A C 1
ATOM 1368 O O . PHE A 1 185 ? -5.502 10.946 2.210 1.00 93.69 185 PHE A O 1
ATOM 1375 N N . ASP A 1 186 ? -3.659 9.662 2.076 1.00 97.12 186 ASP A N 1
ATOM 1376 C CA . ASP A 1 186 ? -2.710 10.737 2.326 1.00 97.12 186 ASP A CA 1
ATOM 1377 C C . ASP A 1 186 ? -1.539 10.731 1.324 1.00 97.12 186 ASP A C 1
ATOM 1379 O O . ASP A 1 186 ? -1.224 9.752 0.650 1.00 97.12 186 ASP A O 1
ATOM 1383 N N . ASN A 1 187 ? -0.847 11.865 1.203 1.00 98.38 187 ASN A N 1
ATOM 1384 C CA . ASN A 1 187 ? 0.223 12.000 0.210 1.00 98.38 187 ASN A CA 1
ATOM 1385 C C . ASN A 1 187 ? 1.495 11.211 0.567 1.00 98.38 187 ASN A C 1
ATOM 1387 O O . ASN A 1 187 ? 2.369 11.095 -0.292 1.00 98.38 187 ASN A O 1
ATOM 1391 N N . TYR A 1 188 ? 1.665 10.756 1.812 1.00 98.25 188 TYR A N 1
ATOM 1392 C CA . TYR A 1 188 ? 2.875 10.103 2.316 1.00 98.25 188 TYR A CA 1
ATOM 1393 C C . TYR A 1 188 ? 2.779 8.580 2.327 1.00 98.25 188 TYR A C 1
ATOM 1395 O O . TYR A 1 188 ? 3.806 7.945 2.057 1.00 98.25 188 TYR A O 1
ATOM 1403 N N . TYR A 1 189 ? 1.599 8.018 2.600 1.00 98.25 189 TYR A N 1
ATOM 1404 C CA . TYR A 1 189 ? 1.368 6.573 2.615 1.00 98.25 189 TYR A CA 1
ATOM 1405 C C . TYR A 1 189 ? 0.381 6.095 1.537 1.00 98.25 189 TYR A C 1
ATOM 1407 O O . TYR A 1 189 ? 0.300 4.890 1.287 1.00 98.25 189 TYR A O 1
ATOM 1415 N N . GLY A 1 190 ? -0.270 7.009 0.812 1.00 98.25 190 GLY A N 1
ATOM 1416 C CA . GLY A 1 190 ? -1.259 6.667 -0.208 1.00 98.25 190 GLY A CA 1
ATOM 1417 C C . GLY A 1 190 ? -2.520 6.147 0.469 1.00 98.25 190 GLY A C 1
ATOM 1418 O O . GLY A 1 190 ? -3.050 6.795 1.357 1.00 98.25 190 GLY A O 1
ATOM 1419 N N . TYR A 1 191 ? -2.978 4.963 0.078 1.00 95.75 191 TYR A N 1
ATOM 1420 C CA . TYR A 1 191 ? -4.015 4.206 0.785 1.00 95.75 191 TYR A CA 1
ATOM 1421 C C . TYR A 1 191 ? -3.455 3.339 1.924 1.00 95.75 191 TYR A C 1
ATOM 1423 O O . TYR A 1 191 ? -4.197 2.575 2.531 1.00 95.75 191 TYR A O 1
ATOM 1431 N N . GLY A 1 192 ? -2.146 3.409 2.190 1.00 97.00 192 GLY A N 1
ATOM 1432 C CA . GLY A 1 192 ? -1.500 2.700 3.288 1.00 97.00 192 GLY A CA 1
ATOM 1433 C C . GLY A 1 192 ? -0.616 1.525 2.866 1.00 97.00 192 GLY A C 1
ATOM 1434 O O . GLY A 1 192 ? -0.229 1.355 1.702 1.00 97.00 192 GLY A O 1
ATOM 1435 N N . LEU A 1 193 ? -0.226 0.732 3.862 1.00 97.19 193 LEU A N 1
ATOM 1436 C CA . LEU A 1 193 ? 0.620 -0.447 3.720 1.00 97.19 193 LEU A CA 1
ATOM 1437 C C . LEU A 1 193 ? -0.184 -1.619 3.166 1.00 97.19 193 LEU A C 1
ATOM 1439 O O . LEU A 1 193 ? -1.176 -2.027 3.758 1.00 97.19 193 LEU A O 1
ATOM 1443 N N . ILE A 1 194 ? 0.269 -2.195 2.050 1.00 95.94 194 ILE A N 1
ATOM 1444 C CA . ILE A 1 194 ? -0.388 -3.376 1.481 1.00 95.94 194 ILE A CA 1
ATOM 1445 C C . ILE A 1 194 ? -0.467 -4.532 2.485 1.00 95.94 194 ILE A C 1
ATOM 1447 O O . ILE A 1 194 ? 0.555 -4.941 3.041 1.00 95.94 194 ILE A O 1
ATOM 1451 N N . ASP A 1 195 ? -1.657 -5.116 2.621 1.00 90.38 195 ASP A N 1
ATOM 1452 C CA . ASP A 1 195 ? -1.841 -6.384 3.316 1.00 90.38 195 ASP A CA 1
ATOM 1453 C C . ASP A 1 195 ? -2.044 -7.530 2.321 1.00 90.38 195 ASP A C 1
ATOM 1455 O O . ASP A 1 195 ? -2.957 -7.519 1.497 1.00 90.38 195 ASP A O 1
ATOM 1459 N N . ALA A 1 196 ? -1.158 -8.523 2.372 1.00 90.94 196 ALA A N 1
ATOM 1460 C CA . ALA A 1 196 ? -1.201 -9.648 1.450 1.00 90.94 196 ALA A CA 1
ATOM 1461 C C . ALA A 1 196 ? -2.314 -10.652 1.773 1.00 90.94 196 ALA A C 1
ATOM 1463 O O . ALA A 1 196 ? -2.843 -11.271 0.850 1.00 90.94 196 ALA A O 1
ATOM 1464 N N . TYR A 1 197 ? -2.612 -10.862 3.054 1.00 83.69 197 TYR A N 1
ATOM 1465 C CA . TYR A 1 197 ? -3.610 -11.821 3.498 1.00 83.69 197 TYR A CA 1
ATOM 1466 C C . TYR A 1 197 ? -5.001 -11.306 3.134 1.00 83.69 197 TYR A C 1
ATOM 1468 O O . TYR A 1 197 ? -5.646 -11.916 2.279 1.00 83.69 197 TYR A O 1
ATOM 1476 N N . SER A 1 198 ? -5.378 -10.131 3.643 1.00 79.69 198 SER A N 1
ATOM 1477 C CA . SER A 1 198 ? -6.684 -9.506 3.414 1.00 79.69 198 SER A CA 1
ATOM 1478 C C . SER A 1 198 ? -6.951 -9.264 1.924 1.00 79.69 198 SER A C 1
ATOM 1480 O O . SER A 1 198 ? -8.053 -9.519 1.439 1.00 79.69 198 SER A O 1
ATOM 1482 N N . ALA A 1 199 ? -5.940 -8.861 1.140 1.00 88.12 199 ALA A N 1
ATOM 1483 C CA . ALA A 1 199 ? -6.110 -8.674 -0.305 1.00 88.12 199 ALA A CA 1
ATOM 1484 C C . ALA A 1 199 ? -6.399 -9.987 -1.055 1.00 88.12 199 ALA A C 1
ATOM 1486 O O . ALA A 1 199 ? -7.136 -10.000 -2.043 1.00 88.12 199 ALA A O 1
ATOM 1487 N N . VAL A 1 200 ? -5.802 -11.103 -0.628 1.00 87.88 200 VAL A N 1
ATOM 1488 C CA . VAL A 1 200 ? -5.970 -12.411 -1.281 1.00 87.88 200 VAL A CA 1
ATOM 1489 C C . VAL A 1 200 ? -7.251 -13.112 -0.824 1.00 87.88 200 VAL A C 1
ATOM 1491 O O . VAL A 1 200 ? -7.843 -13.848 -1.615 1.00 87.88 200 VAL A O 1
ATOM 1494 N N . THR A 1 201 ? -7.694 -12.875 0.412 1.00 78.69 201 THR A N 1
ATOM 1495 C CA . THR A 1 201 ? -8.931 -13.425 0.993 1.00 78.69 201 THR A CA 1
ATOM 1496 C C . THR A 1 201 ? -10.139 -12.491 0.851 1.00 78.69 201 THR A C 1
ATOM 1498 O O . THR A 1 201 ? -11.216 -12.823 1.339 1.00 78.69 201 THR A O 1
ATOM 1501 N N . TYR A 1 202 ? -10.001 -11.371 0.126 1.00 72.94 202 TYR A N 1
ATOM 1502 C CA . TYR A 1 202 ? -10.984 -10.282 0.028 1.00 72.94 202 TYR A CA 1
ATOM 1503 C C . TYR A 1 202 ? -12.438 -10.704 -0.216 1.00 72.94 202 TYR A C 1
ATOM 1505 O O . TYR A 1 202 ? -13.340 -9.996 0.212 1.00 72.94 202 TYR A O 1
ATOM 1513 N N . SER A 1 203 ? -12.714 -11.827 -0.885 1.00 62.09 203 SER A N 1
ATOM 1514 C CA . SER A 1 203 ? -14.093 -12.276 -1.127 1.00 62.09 203 SER A CA 1
ATOM 1515 C C . SER A 1 203 ? -14.899 -12.583 0.143 1.00 62.09 203 SER A C 1
ATOM 1517 O O . SER A 1 203 ? -16.114 -12.714 0.033 1.00 62.09 203 SER A O 1
ATOM 1519 N N . ASP A 1 204 ? -14.243 -12.651 1.305 1.00 57.28 204 ASP A N 1
ATOM 1520 C CA . ASP A 1 204 ? -14.830 -12.768 2.646 1.00 57.28 204 ASP A CA 1
ATOM 1521 C C . ASP A 1 204 ? -13.967 -12.005 3.689 1.00 57.28 204 ASP A C 1
ATOM 1523 O O . ASP A 1 204 ? -13.954 -12.363 4.862 1.00 57.28 204 ASP A O 1
ATOM 1527 N N . GLY A 1 205 ? -13.184 -11.010 3.239 1.00 57.81 205 GLY A N 1
ATOM 1528 C CA . GLY A 1 205 ? -11.966 -10.552 3.922 1.00 57.81 205 GLY A CA 1
ATOM 1529 C C . GLY A 1 205 ? -11.866 -9.055 4.252 1.00 57.81 205 GLY A C 1
ATOM 1530 O O . GLY A 1 205 ? -10.815 -8.606 4.703 1.00 57.81 205 GLY A O 1
ATOM 1531 N N . TRP A 1 206 ? -12.901 -8.251 3.990 1.00 74.62 206 TRP A N 1
ATOM 1532 C CA . TRP A 1 206 ? -12.925 -6.859 4.447 1.00 74.62 206 TRP A CA 1
ATOM 1533 C C . TRP A 1 206 ? -13.379 -6.801 5.901 1.00 74.62 206 TRP A C 1
ATOM 1535 O O . TRP A 1 206 ? -14.488 -7.226 6.217 1.00 74.62 206 TRP A O 1
ATOM 1545 N N . GLU A 1 207 ? -12.539 -6.226 6.755 1.00 82.56 207 GLU A N 1
ATOM 1546 C CA . GLU A 1 207 ? -12.815 -6.064 8.179 1.00 82.56 207 GLU A CA 1
ATOM 1547 C C . GLU A 1 207 ? -12.931 -4.573 8.497 1.00 82.56 207 GLU A C 1
ATOM 1549 O O . GLU A 1 207 ? -11.960 -3.830 8.321 1.00 82.56 207 GLU A O 1
ATOM 1554 N N . PRO A 1 208 ? -14.116 -4.081 8.897 1.00 87.62 208 PRO A N 1
ATOM 1555 C CA . PRO A 1 208 ? -14.300 -2.675 9.209 1.00 87.62 208 PRO A CA 1
ATOM 1556 C C . PRO A 1 208 ? -13.553 -2.295 10.485 1.00 87.62 208 PRO A C 1
ATOM 1558 O O . PRO A 1 208 ? -13.540 -3.036 11.465 1.00 87.62 208 PRO A O 1
ATOM 1561 N N . LEU A 1 209 ? -13.026 -1.073 10.515 1.00 90.31 209 LEU A N 1
ATOM 1562 C CA . LEU A 1 209 ? -12.591 -0.461 11.763 1.00 90.31 209 LEU A CA 1
ATOM 1563 C C . LEU A 1 209 ? -13.832 -0.111 12.599 1.00 90.31 209 LEU A C 1
ATOM 1565 O O . LEU A 1 209 ? -14.641 0.749 12.234 1.00 90.31 209 LEU A O 1
ATOM 1569 N N . MET A 1 210 ? -13.994 -0.810 13.714 1.00 93.94 210 MET A N 1
ATOM 1570 C CA . MET A 1 210 ? -15.138 -0.715 14.610 1.00 93.94 210 MET A CA 1
ATOM 1571 C C . MET A 1 210 ? -14.823 0.217 15.772 1.00 93.94 210 MET A C 1
ATOM 1573 O O . MET A 1 210 ? -13.773 0.103 16.392 1.00 93.94 210 MET A O 1
ATOM 1577 N N . VAL A 1 211 ? -15.759 1.097 16.123 1.00 94.88 211 VAL A N 1
ATOM 1578 C CA . VAL A 1 211 ? -15.685 1.941 17.322 1.00 94.88 211 VAL A CA 1
ATOM 1579 C C . VAL A 1 211 ? -16.865 1.639 18.229 1.00 94.88 211 VAL A C 1
ATOM 1581 O O . VAL A 1 211 ? -18.009 1.542 17.782 1.00 94.88 211 VAL A O 1
ATOM 1584 N N . TYR A 1 212 ? -16.609 1.481 19.518 1.00 94.25 212 TYR A N 1
ATOM 1585 C CA . TYR A 1 212 ? -17.649 1.134 20.479 1.00 94.25 212 TYR A CA 1
ATOM 1586 C C . TYR A 1 212 ? -17.368 1.754 21.840 1.00 94.25 212 TYR A C 1
ATOM 1588 O O . TYR A 1 212 ? -16.235 2.114 22.165 1.00 94.25 212 TYR A O 1
ATOM 1596 N N . ASN A 1 213 ? -18.416 1.900 22.647 1.00 93.44 213 ASN A N 1
ATOM 1597 C CA . ASN A 1 213 ? -18.293 2.371 24.019 1.00 93.44 213 ASN A CA 1
ATOM 1598 C C . ASN A 1 213 ? -18.778 1.323 25.009 1.00 93.44 213 ASN A C 1
ATOM 1600 O O . ASN A 1 213 ? -19.695 0.548 24.728 1.00 93.44 213 ASN A O 1
ATOM 1604 N N . THR A 1 214 ? -18.195 1.359 26.203 1.00 92.44 214 THR A N 1
ATOM 1605 C CA . THR A 1 214 ? -18.620 0.520 27.319 1.00 92.44 214 THR A CA 1
ATOM 1606 C C . THR A 1 214 ? -19.032 1.351 28.524 1.00 92.44 214 THR A C 1
ATOM 1608 O O . THR A 1 214 ? -18.604 2.497 28.697 1.00 92.44 214 THR A O 1
ATOM 1611 N N . ASP A 1 215 ? -19.827 0.753 29.408 1.00 89.25 215 ASP A N 1
ATOM 1612 C CA . ASP A 1 215 ? -19.971 1.256 30.772 1.00 89.25 215 ASP A CA 1
ATOM 1613 C C . ASP A 1 215 ? -18.696 1.034 31.609 1.00 89.25 215 ASP A C 1
ATOM 1615 O O . ASP A 1 215 ? -17.704 0.451 31.161 1.00 89.25 215 ASP A O 1
ATOM 1619 N N . THR A 1 216 ? -18.717 1.509 32.858 1.00 84.25 216 THR A N 1
ATOM 1620 C CA . THR A 1 216 ? -17.607 1.332 33.811 1.00 84.25 216 THR A CA 1
ATOM 1621 C C . THR A 1 216 ? -17.454 -0.106 34.318 1.00 84.25 216 THR A C 1
ATOM 1623 O O . THR A 1 216 ? -16.568 -0.377 35.124 1.00 84.25 216 THR A O 1
ATOM 1626 N N . MET A 1 217 ? -18.357 -1.006 33.926 1.00 87.19 217 MET A N 1
ATOM 1627 C CA . MET A 1 217 ? -18.291 -2.448 34.162 1.00 87.19 217 MET A CA 1
ATOM 1628 C C . MET A 1 217 ? -17.931 -3.207 32.875 1.00 87.19 217 MET A C 1
ATOM 1630 O O . MET A 1 217 ? -18.082 -4.423 32.846 1.00 87.19 217 MET A O 1
ATOM 1634 N N . TRP A 1 218 ? -17.442 -2.503 31.846 1.00 87.19 218 TRP A N 1
ATOM 1635 C CA . TRP A 1 218 ? -16.957 -3.060 30.582 1.00 87.19 218 TRP A CA 1
ATOM 1636 C C . TRP A 1 218 ? -18.022 -3.698 29.682 1.00 87.19 218 TRP A C 1
ATOM 1638 O O . TRP A 1 218 ? -17.683 -4.422 28.752 1.00 87.19 218 TRP A O 1
ATOM 1648 N N . ASN A 1 219 ? -19.304 -3.394 29.896 1.00 90.12 219 ASN A N 1
ATOM 1649 C CA . ASN A 1 219 ? -20.374 -3.846 29.007 1.00 90.12 219 ASN A CA 1
ATOM 1650 C C . ASN A 1 219 ? -20.519 -2.912 27.810 1.00 90.12 219 ASN A C 1
ATOM 1652 O O . ASN A 1 219 ? -20.691 -1.706 27.997 1.00 90.12 219 ASN A O 1
ATOM 1656 N N . VAL A 1 220 ? -20.551 -3.470 26.599 1.00 92.62 220 VAL A N 1
ATOM 1657 C CA . VAL A 1 220 ? -20.794 -2.707 25.363 1.00 92.62 220 VAL A CA 1
ATOM 1658 C C . VAL A 1 220 ? -22.193 -2.069 25.375 1.00 92.62 220 VAL A C 1
ATOM 1660 O O . VAL A 1 220 ? -23.211 -2.767 25.481 1.00 92.62 220 VAL A O 1
ATOM 1663 N N . ASP A 1 221 ? -22.248 -0.743 25.233 1.00 92.38 221 ASP A N 1
ATOM 1664 C CA . ASP A 1 221 ? -23.478 0.055 25.099 1.00 92.38 221 ASP A CA 1
ATOM 1665 C C . ASP A 1 221 ? -23.847 0.194 23.620 1.00 92.38 221 ASP A C 1
ATOM 1667 O O . ASP A 1 221 ? -24.847 -0.386 23.183 1.00 92.38 221 ASP A O 1
ATOM 1671 N N . SER A 1 222 ? -22.985 0.860 22.850 1.00 92.38 222 SER A N 1
ATOM 1672 C CA . SER A 1 222 ? -23.192 1.149 21.432 1.00 92.38 222 SER A CA 1
ATOM 1673 C C . SER A 1 222 ? -21.955 0.838 20.594 1.00 92.38 222 SER A C 1
ATOM 1675 O O . SER A 1 222 ? -20.827 0.826 21.087 1.00 92.38 222 SER A O 1
ATOM 1677 N N . VAL A 1 223 ? -22.192 0.607 19.301 1.00 94.81 223 VAL A N 1
ATOM 1678 C CA . VAL A 1 223 ? -21.184 0.245 18.297 1.00 94.81 223 VAL A CA 1
ATOM 1679 C C . VAL A 1 223 ? -21.459 1.026 17.010 1.00 94.81 223 VAL A C 1
ATOM 1681 O O . VAL A 1 223 ? -22.614 1.167 16.602 1.00 94.81 223 VAL A O 1
ATOM 1684 N N . SER A 1 224 ? -20.406 1.510 16.360 1.00 94.81 224 SER A N 1
ATOM 1685 C CA . SER A 1 224 ? -20.425 2.139 15.039 1.00 94.81 224 SER A CA 1
ATOM 1686 C C . SER A 1 224 ? -19.232 1.659 14.211 1.00 94.81 224 SER A C 1
ATOM 1688 O O . SER A 1 224 ? -18.286 1.077 14.735 1.00 94.81 224 SER A O 1
ATOM 1690 N N . VAL A 1 225 ? -19.282 1.926 12.910 1.00 93.38 225 VAL A N 1
ATOM 1691 C CA . VAL A 1 225 ? -18.128 1.844 12.010 1.00 93.38 225 VAL A CA 1
ATOM 1692 C C . VAL A 1 225 ? -17.427 3.198 11.936 1.00 93.38 225 VAL A C 1
ATOM 1694 O O . VAL A 1 225 ? -18.081 4.237 12.098 1.00 93.38 225 VAL A O 1
ATOM 1697 N N . VAL A 1 226 ? -16.117 3.181 11.707 1.00 91.50 226 VAL A N 1
ATOM 1698 C CA . VAL A 1 226 ? -15.334 4.363 11.338 1.00 91.50 226 VAL A CA 1
ATOM 1699 C C . VAL A 1 226 ? -15.416 4.564 9.823 1.00 91.50 226 VAL A C 1
ATOM 1701 O O . VAL A 1 226 ? -15.226 3.634 9.042 1.00 91.50 226 VAL A O 1
ATOM 1704 N N . ASN A 1 227 ? -15.743 5.780 9.400 1.00 86.81 227 ASN A N 1
ATOM 1705 C CA . ASN A 1 227 ? -15.842 6.143 7.989 1.00 86.81 227 ASN A CA 1
ATOM 1706 C C . ASN A 1 227 ? -14.450 6.219 7.337 1.00 86.81 227 ASN A C 1
ATOM 1708 O O . ASN A 1 227 ? -13.475 6.450 8.044 1.00 86.81 227 ASN A O 1
ATOM 1712 N N . PRO A 1 228 ? -14.344 6.153 5.994 1.00 76.81 228 PRO A N 1
ATOM 1713 C CA . PRO A 1 228 ? -13.071 6.287 5.271 1.00 76.81 228 PRO A CA 1
ATOM 1714 C C . PRO A 1 228 ? -12.297 7.600 5.489 1.00 76.81 228 PRO A C 1
ATOM 1716 O O . PRO A 1 228 ? -11.149 7.691 5.074 1.00 76.81 228 PRO A O 1
ATOM 1719 N N . ASP A 1 229 ? -12.910 8.620 6.093 1.00 79.62 229 ASP A N 1
ATOM 1720 C CA . ASP A 1 229 ? -12.270 9.891 6.466 1.00 79.62 229 ASP A CA 1
ATOM 1721 C C . ASP A 1 229 ? -11.885 9.968 7.957 1.00 79.62 229 ASP A C 1
ATOM 1723 O O . ASP A 1 229 ? -11.475 11.022 8.443 1.00 79.62 229 ASP A O 1
ATOM 1727 N N . GLY A 1 230 ? -12.062 8.872 8.697 1.00 84.69 230 GLY A N 1
ATOM 1728 C CA . GLY A 1 230 ? -11.695 8.728 10.105 1.00 84.69 230 GLY A CA 1
ATOM 1729 C C . GLY A 1 230 ? -12.771 9.208 11.061 1.00 84.69 230 GLY A C 1
ATOM 1730 O O . GLY A 1 230 ? -12.673 9.002 12.271 1.00 84.69 230 GLY A O 1
ATOM 1731 N N . SER A 1 231 ? -13.827 9.828 10.536 1.00 90.31 231 SER A N 1
ATOM 1732 C CA . SER A 1 231 ? -14.960 10.246 11.345 1.00 90.31 231 SER A CA 1
ATOM 1733 C C . SER A 1 231 ? -15.806 9.047 11.765 1.00 90.31 231 SER A C 1
ATOM 1735 O O . SER A 1 231 ? -15.904 8.034 11.075 1.00 90.31 231 SER A O 1
ATOM 1737 N N . TYR A 1 232 ? -16.485 9.172 12.898 1.00 92.94 232 TYR A N 1
ATOM 1738 C CA . TYR A 1 232 ? -17.460 8.191 13.350 1.00 92.94 232 TYR A CA 1
ATOM 1739 C C . TYR A 1 232 ? -18.560 8.884 14.151 1.00 92.94 232 TYR A C 1
ATOM 1741 O O . TYR A 1 232 ? -18.382 9.992 14.654 1.00 92.94 232 TYR A O 1
ATOM 1749 N N . ASN A 1 233 ? -19.716 8.232 14.272 1.00 92.12 233 ASN A N 1
ATOM 1750 C CA . ASN A 1 233 ? -20.826 8.728 15.080 1.00 92.12 233 ASN A CA 1
ATOM 1751 C C . ASN A 1 233 ? -21.302 7.629 16.021 1.00 92.12 233 ASN A C 1
ATOM 1753 O O . ASN A 1 233 ? -21.945 6.671 15.598 1.00 92.12 233 ASN A O 1
ATOM 1757 N N . LEU A 1 234 ? -21.003 7.782 17.309 1.00 91.50 234 LEU A N 1
ATOM 1758 C CA . LEU A 1 234 ? -21.353 6.804 18.329 1.00 91.50 234 LEU A CA 1
ATOM 1759 C C . LEU A 1 234 ? -22.421 7.369 19.268 1.00 91.50 234 LEU A C 1
ATOM 1761 O O . LEU A 1 234 ? -22.189 8.342 19.984 1.00 91.50 234 LEU A O 1
ATOM 1765 N N . GLN A 1 235 ? -23.604 6.755 19.281 1.00 90.00 235 GLN A N 1
ATOM 1766 C CA . GLN A 1 235 ? -24.678 7.166 20.183 1.00 90.00 235 GLN A CA 1
ATOM 1767 C C . GLN A 1 235 ? -24.415 6.638 21.598 1.00 90.00 235 GLN A C 1
ATOM 1769 O O . GLN A 1 235 ? -24.687 5.479 21.888 1.00 90.00 235 GLN A O 1
ATOM 1774 N N . VAL A 1 236 ? -23.932 7.491 22.497 1.00 88.00 236 VAL A N 1
ATOM 1775 C CA . VAL A 1 236 ? -23.643 7.115 23.888 1.00 88.00 236 VAL A CA 1
ATOM 1776 C C . VAL A 1 236 ? -24.875 7.334 24.768 1.00 88.00 236 VAL A C 1
ATOM 1778 O O . VAL A 1 236 ? -25.379 8.453 24.872 1.00 88.00 236 VAL A O 1
ATOM 1781 N N . ASN A 1 237 ? -25.353 6.280 25.438 1.00 87.38 237 ASN A N 1
ATOM 1782 C CA . ASN A 1 237 ? -26.515 6.356 26.338 1.00 87.38 237 ASN A CA 1
ATOM 1783 C C . ASN A 1 237 ? -26.118 6.482 27.821 1.00 87.38 237 ASN A C 1
ATOM 1785 O O . ASN A 1 237 ? -26.977 6.530 28.707 1.00 87.38 237 ASN A O 1
ATOM 1789 N N . LEU A 1 238 ? -24.815 6.536 28.095 1.00 85.69 238 LEU A N 1
ATOM 1790 C CA . LEU A 1 238 ? -24.222 6.547 29.427 1.00 85.69 238 LEU A CA 1
ATOM 1791 C C . LEU A 1 238 ? -23.646 7.929 29.763 1.00 85.69 238 LEU A C 1
ATOM 1793 O O . LEU A 1 238 ? -23.111 8.624 28.907 1.00 85.69 238 LEU A O 1
ATOM 1797 N N . ALA A 1 239 ? -23.723 8.336 31.033 1.00 81.19 239 ALA A N 1
ATOM 1798 C CA . ALA A 1 239 ? -23.177 9.627 31.473 1.00 81.19 239 ALA A CA 1
ATOM 1799 C C . ALA A 1 239 ? -21.635 9.671 31.442 1.00 81.19 239 ALA A C 1
ATOM 1801 O O . ALA A 1 239 ? -21.032 10.735 31.291 1.00 81.19 239 ALA A O 1
ATOM 1802 N N . SER A 1 240 ? -20.998 8.513 31.607 1.00 84.88 240 SER A N 1
ATOM 1803 C CA . SER A 1 240 ? -19.557 8.326 31.468 1.00 84.88 240 SER A CA 1
ATOM 1804 C C . SER A 1 240 ? -19.308 6.950 30.868 1.00 84.88 240 SER A C 1
ATOM 1806 O O . SER A 1 240 ? -19.911 5.974 31.319 1.00 84.88 240 SER A O 1
ATOM 1808 N N . SER A 1 241 ? -18.442 6.884 29.864 1.00 90.31 241 SER A N 1
ATOM 1809 C CA . SER A 1 241 ? -18.115 5.646 29.157 1.00 90.31 241 SER A CA 1
ATOM 1810 C C . SER A 1 241 ? -16.642 5.598 28.783 1.00 90.31 241 SER A C 1
ATOM 1812 O O . SER A 1 241 ? -15.997 6.638 28.628 1.00 90.31 241 SER A O 1
ATOM 1814 N N . TYR A 1 242 ? -16.125 4.391 28.601 1.00 91.31 242 TYR A N 1
ATOM 1815 C CA . TYR A 1 242 ? -14.874 4.174 27.881 1.00 91.31 242 TYR A CA 1
ATOM 1816 C C . TYR A 1 242 ? -15.185 4.032 26.393 1.00 91.31 242 TYR A C 1
ATOM 1818 O O . TYR A 1 242 ? -16.269 3.564 26.047 1.00 91.31 242 TYR A O 1
ATOM 1826 N N . VAL A 1 243 ? -14.275 4.469 25.526 1.00 92.75 243 VAL A N 1
ATOM 1827 C CA . VAL A 1 243 ? -14.418 4.371 24.067 1.00 92.75 243 VAL A CA 1
ATOM 1828 C C . VAL A 1 243 ? -13.206 3.637 23.522 1.00 92.75 243 VAL A C 1
ATOM 1830 O O . VAL A 1 243 ? -12.081 3.945 23.915 1.00 92.75 243 VAL A O 1
ATOM 1833 N N . PHE A 1 244 ? -13.457 2.684 22.635 1.00 92.06 244 PHE A N 1
ATOM 1834 C CA . PHE A 1 244 ? -12.474 1.776 22.064 1.00 92.06 244 PHE A CA 1
ATOM 1835 C C . PHE A 1 244 ? -12.605 1.739 20.553 1.00 92.06 244 PHE A C 1
ATOM 1837 O O . PHE A 1 244 ? -13.682 2.005 20.010 1.00 92.06 244 PHE A O 1
ATOM 1844 N N . VAL A 1 245 ? -11.522 1.343 19.899 1.00 92.12 245 VAL A N 1
ATOM 1845 C CA . VAL A 1 245 ? -11.507 0.985 18.488 1.00 92.12 245 VAL A CA 1
ATOM 1846 C C . VAL A 1 245 ? -10.848 -0.371 18.309 1.00 92.12 245 VAL A C 1
ATOM 1848 O O . VAL A 1 245 ? -9.902 -0.701 19.025 1.00 92.12 245 VAL A O 1
ATOM 1851 N N . TRP A 1 246 ? -11.358 -1.144 17.359 1.00 91.44 246 TRP A N 1
ATOM 1852 C CA . TRP A 1 246 ? -10.833 -2.453 17.011 1.00 91.44 246 TRP A CA 1
ATOM 1853 C C . TRP A 1 246 ? -11.012 -2.739 15.520 1.00 91.44 246 TRP A C 1
ATOM 1855 O O . TRP A 1 246 ? -12.036 -2.376 14.939 1.00 91.44 246 TRP A O 1
ATOM 1865 N N . GLN A 1 247 ? -10.026 -3.390 14.914 1.00 88.88 247 GLN A N 1
ATOM 1866 C CA . GLN A 1 247 ? -10.140 -4.001 13.595 1.00 88.88 247 GLN A CA 1
ATOM 1867 C C . GLN A 1 247 ? -9.554 -5.402 13.676 1.00 88.88 247 GLN A C 1
ATOM 1869 O O . GLN A 1 247 ? -8.367 -5.550 13.971 1.00 88.88 247 GLN A O 1
ATOM 1874 N N . ASP A 1 248 ? -10.409 -6.377 13.405 1.00 87.00 248 ASP A N 1
ATOM 1875 C CA . ASP A 1 248 ? -10.070 -7.789 13.305 1.00 87.00 248 ASP A CA 1
ATOM 1876 C C . ASP A 1 248 ? -9.250 -8.005 12.037 1.00 87.00 248 ASP A C 1
ATOM 1878 O O . ASP A 1 248 ? -9.759 -7.787 10.943 1.00 87.00 248 ASP A O 1
ATOM 1882 N N . PHE A 1 249 ? -7.969 -8.326 12.142 1.00 78.19 249 PHE A N 1
ATOM 1883 C CA . PHE A 1 249 ? -7.122 -8.431 10.951 1.00 78.19 249 PHE A CA 1
ATOM 1884 C C . PHE A 1 249 ? -6.915 -9.878 10.506 1.00 78.19 249 PHE A C 1
ATOM 1886 O O . PHE A 1 249 ? -6.639 -10.135 9.330 1.00 78.19 249 PHE A O 1
ATOM 1893 N N . ASP A 1 250 ? -7.036 -10.827 11.433 1.00 74.69 250 ASP A N 1
ATOM 1894 C CA . ASP A 1 250 ? -6.848 -12.253 11.171 1.00 74.69 250 ASP A CA 1
ATOM 1895 C C . ASP A 1 250 ? -8.165 -13.041 11.033 1.00 74.69 250 ASP A C 1
ATOM 1897 O O . ASP A 1 250 ? -8.133 -14.186 10.560 1.00 74.69 250 ASP A O 1
ATOM 1901 N N . HIS A 1 251 ? -9.300 -12.370 11.257 1.00 80.25 251 HIS A N 1
ATOM 1902 C CA . HIS A 1 251 ? -10.672 -12.847 11.091 1.00 80.25 251 HIS A CA 1
ATOM 1903 C C . HIS A 1 251 ? -11.062 -13.938 12.090 1.00 80.25 251 HIS A C 1
ATOM 1905 O O . HIS A 1 251 ? -11.790 -14.877 11.735 1.00 80.25 251 HIS A O 1
ATOM 1911 N N . ASP A 1 252 ? -10.540 -13.873 13.312 1.00 84.44 252 ASP A N 1
ATOM 1912 C CA . ASP A 1 252 ? -10.859 -14.842 14.359 1.00 84.44 252 ASP A CA 1
ATOM 1913 C C . ASP A 1 252 ? -11.992 -14.395 15.305 1.00 84.44 252 ASP A C 1
ATOM 1915 O O . ASP A 1 252 ? -12.400 -15.173 16.178 1.00 84.44 252 ASP A O 1
ATOM 1919 N N . ASP A 1 253 ? -12.564 -13.206 15.061 1.00 88.19 253 ASP A N 1
ATOM 1920 C CA . ASP A 1 253 ? -13.607 -12.547 15.856 1.00 88.19 253 ASP A CA 1
ATOM 1921 C C . ASP A 1 253 ? -13.214 -12.322 17.327 1.00 88.19 253 ASP A C 1
ATOM 1923 O O . ASP A 1 253 ? -14.070 -12.136 18.202 1.00 88.19 253 ASP A O 1
ATOM 1927 N N . ASP A 1 254 ? -11.918 -12.326 17.616 1.00 85.94 254 ASP A N 1
ATOM 1928 C CA . ASP A 1 254 ? -11.352 -12.105 18.930 1.00 85.94 254 ASP A CA 1
ATOM 1929 C C . ASP A 1 254 ? -10.434 -10.886 18.903 1.00 85.94 254 ASP A C 1
ATOM 1931 O O . ASP A 1 254 ? -9.832 -10.568 17.893 1.00 85.94 254 ASP A O 1
ATOM 1935 N N . ILE A 1 255 ? -10.309 -10.176 20.027 1.00 85.19 255 ILE A N 1
ATOM 1936 C CA . ILE A 1 255 ? -9.284 -9.129 20.117 1.00 85.19 255 ILE A CA 1
ATOM 1937 C C . ILE A 1 255 ? -7.951 -9.840 20.357 1.00 85.19 255 ILE A C 1
ATOM 1939 O O . ILE A 1 255 ? -7.709 -10.356 21.457 1.00 85.19 255 ILE A O 1
ATOM 1943 N N . GLY A 1 256 ? -7.117 -9.902 19.318 1.00 80.62 256 GLY A N 1
ATOM 1944 C CA . GLY A 1 256 ? -5.985 -10.818 19.248 1.00 80.62 256 GLY A CA 1
ATOM 1945 C C . GLY A 1 256 ? -4.689 -10.237 18.681 1.00 80.62 256 GLY A C 1
ATOM 1946 O O . GLY A 1 256 ? -4.607 -9.106 18.202 1.00 80.62 256 GLY A O 1
ATOM 1947 N N . TYR A 1 257 ? -3.618 -11.029 18.783 1.00 77.12 257 TYR A N 1
ATOM 1948 C CA . TYR A 1 257 ? -2.311 -10.674 18.232 1.00 77.12 257 TYR A CA 1
ATOM 1949 C C . TYR A 1 257 ? -2.412 -10.386 16.733 1.00 77.12 257 TYR A C 1
ATOM 1951 O O . TYR A 1 257 ? -2.670 -11.296 15.954 1.00 77.12 257 TYR A O 1
ATOM 1959 N N . GLY A 1 258 ? -2.059 -9.169 16.325 1.00 73.56 258 GLY A N 1
ATOM 1960 C CA . GLY A 1 258 ? -2.082 -8.765 14.917 1.00 73.56 258 GLY A CA 1
A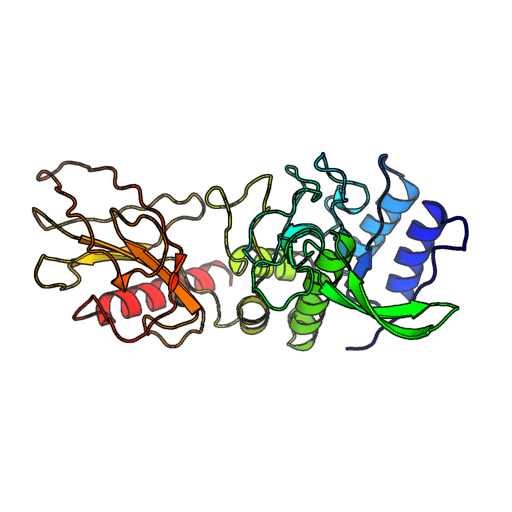TOM 1961 C C . GLY A 1 258 ? -3.234 -7.832 14.553 1.00 73.56 258 GLY A C 1
ATOM 1962 O O . GLY A 1 258 ? -3.130 -7.157 13.529 1.00 73.56 258 GLY A O 1
ATOM 1963 N N . ASP A 1 259 ? -4.238 -7.704 15.419 1.00 82.69 259 ASP A N 1
ATOM 1964 C CA . ASP A 1 259 ? -5.338 -6.758 15.245 1.00 82.69 259 ASP A CA 1
ATOM 1965 C C . ASP A 1 259 ? -4.911 -5.311 15.425 1.00 82.69 259 ASP A C 1
ATOM 1967 O O . ASP A 1 259 ? -3.890 -5.014 16.050 1.00 82.69 259 ASP A O 1
ATOM 1971 N N . LEU A 1 260 ? -5.742 -4.383 14.949 1.00 84.69 260 LEU A N 1
ATOM 1972 C CA . LEU A 1 260 ? -5.685 -3.012 15.440 1.00 84.69 260 LEU A CA 1
ATOM 1973 C C . LEU A 1 260 ? -6.553 -2.872 16.677 1.00 84.69 260 LEU A C 1
ATOM 1975 O O . LEU A 1 260 ? -7.713 -3.272 16.684 1.00 84.69 260 LEU A O 1
ATOM 1979 N N . TYR A 1 261 ? -6.002 -2.240 17.704 1.00 87.94 261 TYR A N 1
ATOM 1980 C CA . TYR A 1 261 ? -6.714 -1.957 18.936 1.00 87.94 261 TYR A CA 1
ATOM 1981 C C . TYR A 1 261 ? -6.241 -0.636 19.552 1.00 87.94 261 TYR A C 1
ATOM 1983 O O . TYR A 1 261 ? -5.070 -0.252 19.461 1.00 87.94 261 TYR A O 1
ATOM 1991 N N . GLY A 1 262 ? -7.165 0.089 20.176 1.00 88.50 262 GLY A N 1
ATOM 1992 C CA . GLY A 1 262 ? -6.873 1.331 20.882 1.00 88.50 262 GLY A CA 1
ATOM 1993 C C . GLY A 1 262 ? -8.076 1.855 21.649 1.00 88.50 262 GLY A C 1
ATOM 1994 O O . GLY A 1 262 ? -9.175 1.301 21.592 1.00 88.50 262 GLY A O 1
ATOM 1995 N N . TYR A 1 263 ? -7.873 2.938 22.393 1.00 90.19 263 TYR A N 1
ATOM 1996 C CA . TYR A 1 263 ? -8.911 3.511 23.243 1.00 90.19 263 TYR A CA 1
ATOM 1997 C C . TYR A 1 263 ? -8.713 4.996 23.508 1.00 90.19 263 TYR A C 1
ATOM 1999 O O . TYR A 1 263 ? -7.635 5.559 23.326 1.00 90.19 263 TYR A O 1
ATOM 2007 N N . TYR A 1 264 ? -9.762 5.649 24.000 1.00 91.19 264 TYR A N 1
ATOM 2008 C CA . TYR A 1 264 ? -9.681 7.054 24.368 1.00 91.19 264 TYR A CA 1
ATOM 2009 C C . TYR A 1 264 ? -8.658 7.304 25.482 1.00 91.19 264 TYR A C 1
ATOM 2011 O O . TYR A 1 264 ? -8.747 6.734 26.570 1.00 91.19 264 TYR A O 1
ATOM 2019 N N . GLY A 1 265 ? -7.703 8.195 25.211 1.00 87.94 265 GLY A N 1
ATOM 2020 C CA . GLY A 1 265 ? -6.560 8.460 26.088 1.00 87.94 265 GLY A CA 1
ATOM 2021 C C . GLY A 1 265 ? -5.352 7.551 25.848 1.00 87.94 265 GLY A C 1
ATOM 2022 O O . GLY A 1 265 ? -4.370 7.695 26.566 1.00 87.94 265 GLY A O 1
ATOM 2023 N N . TYR A 1 266 ? -5.399 6.659 24.855 1.00 86.31 266 TYR A N 1
ATOM 2024 C CA . TYR A 1 266 ? -4.257 5.839 24.466 1.00 86.31 266 TYR A CA 1
ATOM 2025 C C . TYR A 1 266 ? -3.091 6.694 23.962 1.00 86.31 266 TYR A C 1
ATOM 2027 O O . TYR A 1 266 ? -3.288 7.657 23.218 1.00 86.31 266 TYR A O 1
ATOM 2035 N N . SER A 1 267 ? -1.877 6.322 24.365 1.00 80.06 267 SER A N 1
ATOM 2036 C CA . SER A 1 267 ? -0.634 7.017 24.013 1.00 80.06 267 SER A CA 1
ATOM 2037 C C . SER A 1 267 ? 0.365 6.145 23.239 1.00 80.06 267 SER A C 1
ATOM 2039 O O . SER A 1 267 ? 1.550 6.479 23.194 1.00 80.06 267 SER A O 1
ATOM 2041 N N . GLY A 1 268 ? -0.088 5.023 22.666 1.00 75.50 268 GLY A N 1
ATOM 2042 C CA . GLY A 1 268 ? 0.772 4.043 21.994 1.00 75.50 268 GLY A CA 1
ATOM 2043 C C . GLY A 1 268 ? 1.411 3.028 22.951 1.00 75.50 268 GLY A C 1
ATOM 2044 O O . GLY A 1 268 ? 1.435 3.235 24.163 1.00 75.50 268 GLY A O 1
ATOM 2045 N N . GLY A 1 269 ? 1.980 1.954 22.394 1.00 71.75 269 GLY A N 1
ATOM 2046 C CA . GLY A 1 269 ? 2.675 0.906 23.152 1.00 71.75 269 GLY A CA 1
ATOM 2047 C C . GLY A 1 269 ? 1.858 -0.373 23.314 1.00 71.75 269 GLY A C 1
ATOM 2048 O O . GLY A 1 269 ? 1.162 -0.778 22.388 1.00 71.75 269 GLY A O 1
ATOM 2049 N N . ASP A 1 270 ? 2.008 -1.031 24.463 1.00 71.81 270 ASP A N 1
ATOM 2050 C CA . ASP A 1 270 ? 1.138 -2.133 24.852 1.00 71.81 270 ASP A CA 1
ATOM 2051 C C . ASP A 1 270 ? -0.124 -1.541 25.512 1.00 71.81 270 ASP A C 1
ATOM 2053 O O . ASP A 1 270 ? -0.013 -0.842 26.521 1.00 71.81 270 ASP A O 1
ATOM 2057 N N . PRO A 1 271 ? -1.323 -1.740 24.951 1.00 68.31 271 PRO A N 1
ATOM 2058 C CA . PRO A 1 271 ? -2.576 -1.273 25.549 1.00 68.31 271 PRO A CA 1
ATOM 2059 C C . PRO A 1 271 ? -2.893 -1.868 26.928 1.00 68.31 271 PRO A C 1
ATOM 2061 O O . PRO A 1 271 ? -3.800 -1.363 27.587 1.00 68.31 271 PRO A O 1
ATOM 2064 N N . ASP A 1 272 ? -2.157 -2.881 27.387 1.00 68.31 272 ASP A N 1
ATOM 2065 C CA . ASP A 1 272 ? -2.278 -3.414 28.747 1.00 68.31 272 ASP A CA 1
ATOM 2066 C C . ASP A 1 272 ? -1.482 -2.586 29.778 1.00 68.31 272 ASP A C 1
ATOM 2068 O O . ASP A 1 272 ? -1.724 -2.686 30.988 1.00 68.31 272 ASP A O 1
ATOM 2072 N N . ASP A 1 273 ? -0.553 -1.736 29.323 1.00 68.50 273 ASP A N 1
ATOM 2073 C CA . ASP A 1 273 ? 0.278 -0.893 30.191 1.00 68.50 273 ASP A CA 1
ATOM 2074 C C . ASP A 1 273 ? -0.469 0.342 30.735 1.00 68.50 273 ASP A C 1
ATOM 2076 O O . ASP A 1 273 ? -0.012 0.956 31.709 1.00 68.50 273 ASP A O 1
ATOM 2080 N N . ASP A 1 274 ? -1.610 0.722 30.148 1.00 74.94 274 ASP A N 1
ATOM 2081 C CA . ASP A 1 274 ? -2.389 1.895 30.560 1.00 74.94 274 ASP A CA 1
ATOM 2082 C C . ASP A 1 274 ? -3.907 1.624 30.565 1.00 74.94 274 ASP A C 1
ATOM 2084 O O . ASP A 1 274 ? -4.398 0.635 30.030 1.00 74.94 274 ASP A O 1
ATOM 2088 N N . TYR A 1 275 ? -4.680 2.494 31.219 1.00 81.69 275 TYR A N 1
ATOM 2089 C CA . TYR A 1 275 ? -6.135 2.363 31.326 1.00 81.69 275 TYR A CA 1
ATOM 2090 C C . TYR A 1 275 ? -6.862 3.398 30.461 1.00 81.69 275 TYR A C 1
ATOM 2092 O O . TYR A 1 275 ? -6.456 4.563 30.414 1.00 81.69 275 TYR A O 1
ATOM 2100 N N . PRO A 1 276 ? -8.003 3.032 29.844 1.00 87.62 276 PRO A N 1
ATOM 2101 C CA . PRO A 1 276 ? -8.789 3.971 29.064 1.00 87.62 276 PRO A CA 1
ATOM 2102 C C . PRO A 1 276 ? -9.294 5.131 29.920 1.00 87.62 276 PRO A C 1
ATOM 2104 O O . PRO A 1 276 ? -9.791 4.969 31.040 1.00 87.62 276 PRO A O 1
ATOM 2107 N N . SER A 1 277 ? -9.208 6.331 29.355 1.00 90.44 277 SER A N 1
ATOM 2108 C CA . SER A 1 277 ? -9.807 7.527 29.931 1.00 90.44 277 SER A CA 1
ATOM 2109 C C . SER A 1 277 ? -11.321 7.516 29.726 1.00 90.44 277 SER A C 1
ATOM 2111 O O . SER A 1 277 ? -11.838 7.025 28.724 1.00 90.44 277 SER A O 1
ATOM 2113 N N . THR A 1 278 ? -12.059 8.091 30.677 1.00 89.88 278 THR A N 1
ATOM 2114 C CA . THR A 1 278 ? -13.515 8.233 30.529 1.00 89.88 278 THR A CA 1
ATOM 2115 C C . THR A 1 278 ? -13.862 9.427 29.649 1.00 89.88 278 THR A C 1
ATOM 2117 O O . THR A 1 278 ? -13.358 10.534 29.849 1.00 89.88 278 THR A O 1
ATOM 2120 N N . VAL A 1 279 ? -14.786 9.215 28.717 1.00 88.00 279 VAL A N 1
ATOM 2121 C CA . VAL A 1 279 ? -15.470 10.280 27.985 1.00 88.00 279 VAL A CA 1
ATOM 2122 C C . VAL A 1 279 ? -16.755 10.618 28.736 1.00 88.00 279 VAL A C 1
ATOM 2124 O O . VAL A 1 279 ? -17.529 9.735 29.107 1.00 88.00 279 VAL A O 1
ATOM 2127 N N . SER A 1 280 ? -16.983 11.909 28.981 1.00 85.56 280 SER A N 1
ATOM 2128 C CA . SER A 1 280 ? -18.228 12.415 29.569 1.00 85.56 280 SER A CA 1
ATOM 2129 C C . SER A 1 280 ? -19.083 13.058 28.483 1.00 85.56 280 SER A C 1
ATOM 2131 O O . SER A 1 280 ? -18.650 14.011 27.832 1.00 85.56 280 SER A O 1
ATOM 2133 N N . VAL A 1 281 ? -20.305 12.556 28.305 1.00 81.38 281 VAL A N 1
ATOM 2134 C CA . VAL A 1 281 ? -21.262 13.073 27.318 1.00 81.38 281 VAL A CA 1
ATOM 2135 C C . VAL A 1 281 ? -22.424 13.715 28.066 1.00 81.38 281 VAL A C 1
ATOM 2137 O O . VAL A 1 281 ? -23.038 13.113 28.948 1.00 81.38 281 VAL A O 1
ATOM 2140 N N . THR A 1 282 ? -22.714 14.978 27.753 1.00 80.69 282 THR A N 1
ATOM 2141 C CA . THR A 1 282 ? -23.876 15.663 28.337 1.00 80.69 282 THR A CA 1
ATOM 2142 C C . THR A 1 282 ? -25.154 15.194 27.649 1.00 80.69 282 THR A C 1
ATOM 2144 O O . THR A 1 282 ? -25.165 14.968 26.443 1.00 80.69 282 THR A O 1
ATOM 2147 N N . ALA A 1 283 ? -26.246 15.035 28.401 1.00 80.25 283 ALA A N 1
ATOM 2148 C CA . ALA A 1 283 ? -27.500 14.534 27.842 1.00 80.25 283 ALA A CA 1
ATOM 2149 C C . ALA A 1 283 ? -28.005 15.436 26.698 1.00 80.25 283 ALA A C 1
ATOM 2151 O O . ALA A 1 283 ? -28.288 16.615 26.915 1.00 80.25 283 ALA A O 1
ATOM 2152 N N . GLY A 1 284 ? -28.130 14.864 25.496 1.00 79.19 284 GLY A N 1
ATOM 2153 C CA . GLY A 1 284 ? -28.512 15.589 24.278 1.00 79.19 284 GLY A CA 1
ATOM 2154 C C . GLY A 1 284 ? -27.409 16.470 23.678 1.00 79.19 284 GLY A C 1
ATOM 2155 O O . GLY A 1 284 ? -27.714 17.289 22.815 1.00 79.19 284 GLY A O 1
ATOM 2156 N N . GLY A 1 285 ? -26.168 16.342 24.154 1.00 83.81 285 GLY A N 1
ATOM 2157 C CA . GLY A 1 285 ? -24.987 17.012 23.619 1.00 83.81 285 GLY A CA 1
ATOM 2158 C C . GLY A 1 285 ? -24.095 16.078 22.801 1.00 83.81 285 GLY A C 1
ATOM 2159 O O . GLY A 1 285 ? -24.296 14.866 22.773 1.00 83.81 285 GLY A O 1
ATOM 2160 N N . GLU A 1 286 ? -23.085 16.670 22.172 1.00 85.19 286 GLU A N 1
ATOM 2161 C CA . GLU A 1 286 ? -22.034 15.980 21.422 1.00 85.19 286 GLU A CA 1
ATOM 2162 C C . GLU A 1 286 ? -20.691 16.217 22.124 1.00 85.19 286 GLU A C 1
ATOM 2164 O O . GLU A 1 286 ? -20.434 17.315 22.630 1.00 85.19 286 GLU A O 1
ATOM 2169 N N . THR A 1 287 ? -19.843 15.190 22.162 1.00 87.12 287 THR A N 1
ATOM 2170 C CA . THR A 1 287 ? -18.472 15.274 22.677 1.00 87.12 287 THR A CA 1
ATOM 2171 C C . THR A 1 287 ? -17.536 14.744 21.602 1.00 87.12 287 THR A C 1
ATOM 2173 O O . THR A 1 287 ? -17.706 13.620 21.140 1.00 87.12 287 THR A O 1
ATOM 2176 N N . GLU A 1 288 ? -16.543 15.541 21.218 1.00 87.62 288 GLU A N 1
ATOM 2177 C CA . GLU A 1 288 ? -15.475 15.097 20.325 1.00 87.62 288 GLU A CA 1
ATOM 2178 C C . GLU A 1 288 ? -14.484 14.224 21.108 1.00 87.62 288 GLU A C 1
ATOM 2180 O O . GLU A 1 288 ? -13.978 14.632 22.157 1.00 87.62 288 GLU A O 1
ATOM 2185 N N . ALA A 1 289 ? -14.223 13.017 20.610 1.00 86.88 289 ALA A N 1
ATOM 2186 C CA . ALA A 1 289 ? -13.296 12.069 21.213 1.00 86.88 289 ALA A CA 1
ATOM 2187 C C . ALA A 1 289 ? -12.292 11.591 20.160 1.00 86.88 289 ALA A C 1
ATOM 2189 O O . ALA A 1 289 ? -12.548 10.656 19.407 1.00 86.88 289 ALA A O 1
ATOM 2190 N N . ASN A 1 290 ? -11.134 12.245 20.126 1.00 85.75 290 ASN A N 1
ATOM 2191 C CA . ASN A 1 290 ? -10.010 11.843 19.287 1.00 85.75 290 ASN A CA 1
ATOM 2192 C C . ASN A 1 290 ? -9.073 10.949 20.094 1.00 85.75 290 ASN A C 1
ATOM 2194 O O . ASN A 1 290 ? -8.798 11.242 21.262 1.00 85.75 290 ASN A O 1
ATOM 2198 N N . PHE A 1 291 ? -8.591 9.872 19.486 1.00 82.56 291 PHE A N 1
ATOM 2199 C CA . PHE A 1 291 ? -7.651 8.957 20.115 1.00 82.56 291 PHE A CA 1
ATOM 2200 C C . PHE A 1 291 ? -6.854 8.178 19.072 1.00 82.56 291 PHE A C 1
ATOM 2202 O O . PHE A 1 291 ? -7.262 8.072 17.918 1.00 82.56 291 PHE A O 1
ATOM 2209 N N . GLU A 1 292 ? -5.701 7.671 19.494 1.00 82.12 292 GLU A N 1
ATOM 2210 C CA . GLU A 1 292 ? -4.804 6.870 18.664 1.00 82.12 292 GLU A CA 1
ATOM 2211 C C . GLU A 1 292 ? -5.085 5.372 18.858 1.00 82.12 292 GLU A C 1
ATOM 2213 O O . GLU A 1 292 ? -5.764 4.961 19.804 1.00 82.12 292 GLU A O 1
ATOM 2218 N N . PHE A 1 293 ? -4.548 4.545 17.966 1.00 84.44 293 PHE A N 1
ATOM 2219 C CA . PHE A 1 293 ? -4.612 3.085 18.036 1.00 84.44 293 PHE A CA 1
ATOM 2220 C C . PHE A 1 293 ? -3.375 2.471 17.376 1.00 84.44 293 PHE A C 1
ATOM 2222 O O . PHE A 1 293 ? -2.652 3.137 16.635 1.00 84.44 293 PHE A O 1
ATOM 2229 N N . GLY A 1 294 ? -3.089 1.208 17.684 1.00 78.44 294 GLY A N 1
ATOM 2230 C CA . GLY A 1 294 ? -1.904 0.505 17.193 1.00 78.44 294 GLY A CA 1
ATOM 2231 C C . GLY A 1 294 ? -2.161 -0.985 17.017 1.00 78.44 294 GLY A C 1
ATOM 2232 O O . GLY A 1 294 ? -3.295 -1.428 17.150 1.00 78.44 294 GLY A O 1
ATOM 2233 N N . VAL A 1 295 ? -1.114 -1.758 16.703 1.00 75.88 295 VAL A N 1
ATOM 2234 C CA . VAL A 1 295 ? -1.253 -3.225 16.680 1.00 75.88 295 VAL A CA 1
ATOM 2235 C C . VAL A 1 295 ? -1.338 -3.769 18.089 1.00 75.88 295 VAL A C 1
ATOM 2237 O O . VAL A 1 295 ? -0.532 -3.398 18.941 1.00 75.88 295 VAL A O 1
ATOM 2240 N N . TYR A 1 296 ? -2.273 -4.684 18.286 1.00 73.75 296 TYR A N 1
ATOM 2241 C CA . TYR A 1 296 ? -2.431 -5.462 19.494 1.00 73.75 296 TYR A CA 1
ATOM 2242 C C . TYR A 1 296 ? -1.416 -6.613 19.523 1.00 73.75 296 TYR A C 1
ATOM 2244 O O . TYR A 1 296 ? -1.276 -7.373 18.560 1.00 73.75 296 TYR A O 1
ATOM 2252 N N . ILE A 1 297 ? -0.646 -6.701 20.609 1.00 63.91 297 ILE A N 1
ATOM 2253 C CA . ILE A 1 297 ? 0.523 -7.589 20.737 1.00 63.91 297 ILE A CA 1
ATOM 2254 C C . ILE A 1 297 ? 0.550 -8.367 22.062 1.00 63.91 297 ILE A C 1
ATOM 2256 O O . ILE A 1 297 ? 1.602 -8.875 22.448 1.00 63.91 297 ILE A O 1
ATOM 2260 N N . ASP A 1 298 ? -0.570 -8.470 22.768 1.00 67.94 298 ASP A N 1
ATOM 2261 C CA . ASP A 1 298 ? -0.738 -9.343 23.936 1.00 67.94 298 ASP A CA 1
ATOM 2262 C C . ASP A 1 298 ? -2.153 -9.941 23.893 1.00 67.94 298 ASP A C 1
ATOM 2264 O O . ASP A 1 298 ? -3.017 -9.365 23.270 1.00 67.94 298 ASP A O 1
ATOM 2268 N N . GLN A 1 299 ? -2.407 -11.117 24.465 1.00 65.19 299 GLN A N 1
ATOM 2269 C CA . GLN A 1 299 ? -3.754 -11.715 24.582 1.00 65.19 299 GLN A CA 1
ATOM 2270 C C . GLN A 1 299 ? -4.205 -11.871 26.042 1.00 65.19 299 GLN A C 1
ATOM 2272 O O . GLN A 1 299 ? -5.254 -12.458 26.328 1.00 65.19 299 GLN A O 1
ATOM 2277 N N . THR A 1 300 ? -3.387 -11.441 27.001 1.00 62.69 300 THR A N 1
ATOM 2278 C CA . THR A 1 300 ? -3.631 -11.678 28.426 1.00 62.69 300 THR A CA 1
ATOM 2279 C C . THR A 1 300 ? -4.722 -10.776 28.995 1.00 62.69 300 THR A C 1
ATOM 2281 O O . THR A 1 300 ? -5.348 -11.146 29.996 1.00 62.69 300 THR A O 1
ATOM 2284 N N . TYR A 1 301 ? -5.026 -9.666 28.326 1.00 61.50 301 TYR A N 1
ATOM 2285 C CA . TYR A 1 301 ? -6.121 -8.769 28.654 1.00 61.50 301 TYR A CA 1
ATOM 2286 C C . TYR A 1 301 ? -7.219 -8.820 27.588 1.00 61.50 301 TYR A C 1
ATOM 2288 O O . TYR A 1 301 ? -6.984 -8.676 26.399 1.00 61.50 301 TYR A O 1
ATOM 2296 N N . LYS A 1 302 ? -8.467 -9.006 28.016 1.00 65.56 302 LYS A N 1
ATOM 2297 C CA . LYS A 1 302 ? -9.642 -8.777 27.168 1.00 65.56 302 LYS A CA 1
ATOM 2298 C C . LYS A 1 302 ? -10.512 -7.756 27.881 1.00 65.56 302 LYS A C 1
ATOM 2300 O O . LYS A 1 302 ? -11.225 -8.130 28.812 1.00 65.56 302 LYS A O 1
ATOM 2305 N N . PRO A 1 303 ? -10.414 -6.468 27.519 1.00 65.75 303 PRO A N 1
ATOM 2306 C CA . PRO A 1 303 ? -10.989 -5.387 28.312 1.00 65.75 303 PRO A CA 1
ATOM 2307 C C . PRO A 1 303 ? -12.511 -5.418 28.392 1.00 65.75 303 PRO A C 1
ATOM 2309 O O . PRO A 1 303 ? -13.069 -4.715 29.220 1.00 65.75 303 PRO A O 1
ATOM 2312 N N . VAL A 1 304 ? -13.196 -6.154 27.515 1.00 72.25 304 VAL A N 1
ATOM 2313 C CA . VAL A 1 304 ? -14.619 -5.946 27.240 1.00 72.25 304 VAL A CA 1
ATOM 2314 C C . VAL A 1 304 ? -15.420 -7.210 27.522 1.00 72.25 304 VAL A C 1
ATOM 2316 O O . VAL A 1 304 ? -15.107 -8.284 27.014 1.00 72.25 304 VAL A O 1
ATOM 2319 N N . GLU A 1 305 ? -16.500 -7.070 28.292 1.00 70.62 305 GLU A N 1
ATOM 2320 C CA . GLU A 1 305 ? -17.512 -8.115 28.444 1.00 70.62 305 GLU A CA 1
ATOM 2321 C C . GLU A 1 305 ? -18.645 -7.923 27.420 1.00 70.62 305 GLU A C 1
ATOM 2323 O O . GLU A 1 305 ? -19.027 -6.800 27.079 1.00 70.62 305 GLU A O 1
ATOM 2328 N N . ASN A 1 306 ? -19.234 -9.030 26.950 1.00 72.69 306 ASN A N 1
ATOM 2329 C CA . ASN A 1 306 ? -20.300 -9.042 25.933 1.00 72.69 306 ASN A CA 1
ATOM 2330 C C . ASN A 1 306 ? -19.879 -8.433 24.579 1.00 72.69 306 ASN A C 1
ATOM 2332 O O . ASN A 1 306 ? -20.628 -7.661 23.969 1.00 72.69 306 ASN A O 1
ATOM 2336 N N . PHE A 1 307 ? -18.683 -8.800 24.108 1.00 87.31 307 PHE A N 1
ATOM 2337 C CA . PHE A 1 307 ? -18.132 -8.359 22.823 1.00 87.31 307 PHE A CA 1
ATOM 2338 C C . PHE A 1 307 ? -18.937 -8.835 21.600 1.00 87.31 307 PHE A C 1
ATOM 2340 O O . PHE A 1 307 ? -18.860 -8.215 20.543 1.00 87.31 307 PHE A O 1
ATOM 2347 N N . ASP A 1 308 ? -19.812 -9.833 21.769 1.00 90.06 308 ASP A N 1
ATOM 2348 C CA . ASP A 1 308 ? -20.737 -10.334 20.741 1.00 90.06 308 ASP A CA 1
ATOM 2349 C C . ASP A 1 308 ? -21.503 -9.213 20.016 1.00 90.06 308 ASP A C 1
ATOM 2351 O O . ASP A 1 308 ? -21.720 -9.290 18.813 1.00 90.06 308 ASP A O 1
ATOM 2355 N N . LYS A 1 309 ? -21.865 -8.121 20.709 1.00 91.12 309 LYS A N 1
ATOM 2356 C CA . LYS A 1 309 ? -22.528 -6.966 20.073 1.00 91.12 309 LYS A CA 1
ATOM 2357 C C . LYS A 1 309 ? -21.670 -6.292 19.001 1.00 91.12 309 LYS A C 1
ATOM 2359 O O . LYS A 1 309 ? -22.212 -5.763 18.030 1.00 91.12 309 LYS A O 1
ATOM 2364 N N . VAL A 1 310 ? -20.357 -6.234 19.218 1.00 93.19 310 VAL A N 1
ATOM 2365 C CA . VAL A 1 310 ? -19.405 -5.656 18.264 1.00 93.19 310 VAL A CA 1
ATOM 2366 C C . VAL A 1 310 ? -19.297 -6.577 17.056 1.00 93.19 310 VAL A C 1
ATOM 2368 O O . VAL A 1 310 ? -19.459 -6.098 15.936 1.00 93.19 310 VAL A O 1
ATOM 2371 N N . ILE A 1 311 ? -19.153 -7.883 17.292 1.00 92.81 311 ILE A N 1
ATOM 2372 C CA . ILE A 1 311 ? -19.085 -8.918 16.251 1.00 92.81 311 ILE A CA 1
ATOM 2373 C C . ILE A 1 311 ? -20.362 -8.919 15.397 1.00 92.81 311 ILE A C 1
ATOM 2375 O O . ILE A 1 311 ? -20.292 -8.760 14.182 1.00 92.81 311 ILE A O 1
ATOM 2379 N N . GLU A 1 312 ? -21.549 -8.978 16.009 1.00 93.44 312 GLU A N 1
ATOM 2380 C CA . GLU A 1 312 ? -22.831 -8.955 15.286 1.00 93.44 312 GLU A CA 1
ATOM 2381 C C . GLU A 1 312 ? -22.967 -7.708 14.396 1.00 93.44 312 GLU A C 1
ATOM 2383 O O . GLU A 1 312 ? -23.472 -7.770 13.269 1.00 93.44 312 GLU A O 1
ATOM 2388 N N . LYS A 1 313 ? -22.511 -6.547 14.889 1.00 93.00 313 LYS A N 1
ATOM 2389 C CA . LYS A 1 313 ? -22.543 -5.303 14.119 1.00 93.00 313 LYS A CA 1
ATOM 2390 C C . LYS A 1 313 ? -21.520 -5.317 12.980 1.00 93.00 313 LYS A C 1
ATOM 2392 O O . LYS A 1 313 ? -21.864 -4.868 11.885 1.00 93.00 313 LYS A O 1
ATOM 2397 N N . LYS A 1 314 ? -20.313 -5.838 13.227 1.00 92.44 314 LYS A N 1
ATOM 2398 C CA . LYS A 1 314 ? -19.238 -6.041 12.244 1.00 92.44 314 LYS A CA 1
ATOM 2399 C C . LYS A 1 314 ? -19.735 -6.900 11.083 1.00 92.44 314 LYS A C 1
ATOM 2401 O O . LYS A 1 314 ? -19.764 -6.430 9.950 1.00 92.44 314 LYS A O 1
ATOM 2406 N N . GLU A 1 315 ? -20.271 -8.085 11.373 1.00 90.94 315 GLU A N 1
ATOM 2407 C CA . GLU A 1 315 ? -20.844 -8.995 10.372 1.00 90.94 315 GLU A CA 1
ATOM 2408 C C . GLU A 1 315 ? -21.958 -8.334 9.546 1.00 90.94 315 GLU A C 1
ATOM 2410 O O . GLU A 1 315 ? -22.042 -8.517 8.326 1.00 90.94 315 GLU A O 1
ATOM 2415 N N . GLN A 1 316 ? -22.828 -7.545 10.192 1.00 91.50 316 GLN A N 1
ATOM 2416 C CA . GLN A 1 316 ? -23.869 -6.794 9.492 1.00 91.50 316 GLN A CA 1
ATOM 2417 C C . GLN A 1 316 ? -23.263 -5.796 8.495 1.00 91.50 316 GLN A C 1
ATOM 2419 O O . GLN A 1 316 ? -23.701 -5.756 7.346 1.00 91.50 316 GLN A O 1
ATOM 2424 N N . ILE A 1 317 ? -22.277 -5.005 8.925 1.00 89.44 317 ILE A N 1
ATOM 2425 C CA . ILE A 1 317 ? -21.612 -3.992 8.095 1.00 89.44 317 ILE A CA 1
ATOM 2426 C C . ILE A 1 317 ? -20.877 -4.645 6.923 1.00 89.44 317 ILE A C 1
ATOM 2428 O O . ILE A 1 317 ? -21.030 -4.200 5.788 1.00 89.44 317 ILE A O 1
ATOM 2432 N N . ILE A 1 318 ? -20.150 -5.736 7.168 1.00 84.94 318 ILE A N 1
ATOM 2433 C CA . ILE A 1 318 ? -19.476 -6.524 6.127 1.00 84.94 318 ILE A CA 1
ATOM 2434 C C . ILE A 1 318 ? -20.488 -6.996 5.080 1.00 84.94 318 ILE A C 1
ATOM 2436 O O . ILE A 1 318 ? -20.303 -6.832 3.872 1.00 84.94 318 ILE A O 1
ATOM 2440 N N . LYS A 1 319 ? -21.615 -7.546 5.533 1.00 84.75 319 LYS A N 1
ATOM 2441 C CA . LYS A 1 319 ? -22.673 -8.012 4.639 1.00 84.75 319 LYS A CA 1
ATOM 2442 C C . LYS A 1 319 ? -23.296 -6.879 3.822 1.00 84.75 319 LYS A C 1
ATOM 2444 O O . LYS A 1 319 ? -23.610 -7.101 2.653 1.00 84.75 319 LYS A O 1
ATOM 2449 N N . GLU A 1 320 ? -23.519 -5.713 4.424 1.00 85.62 320 GLU A N 1
ATOM 2450 C CA . GLU A 1 320 ? -24.026 -4.516 3.740 1.00 85.62 320 GLU A CA 1
ATOM 2451 C C . GLU A 1 320 ? -23.021 -4.030 2.684 1.00 85.62 320 GLU A C 1
ATOM 2453 O O . GLU A 1 320 ? -23.397 -3.876 1.523 1.00 85.62 320 GLU A O 1
ATOM 2458 N N . HIS A 1 321 ? -21.736 -3.932 3.037 1.00 79.75 321 HIS A N 1
ATOM 2459 C CA . HIS A 1 321 ? -20.646 -3.566 2.128 1.00 79.75 321 HIS A CA 1
ATOM 2460 C C . HIS A 1 321 ? -20.626 -4.440 0.864 1.00 79.75 321 HIS A C 1
ATOM 2462 O O . HIS A 1 321 ? -20.689 -3.939 -0.259 1.00 79.75 321 HIS A O 1
ATOM 2468 N N . TYR A 1 322 ? -20.643 -5.766 1.019 1.00 70.75 322 TYR A N 1
ATOM 2469 C CA . TYR A 1 322 ? -20.637 -6.671 -0.135 1.00 70.75 322 TYR A CA 1
ATOM 2470 C C . TYR A 1 322 ? -21.959 -6.720 -0.911 1.00 70.75 322 TYR A C 1
ATOM 2472 O O . TYR A 1 322 ? -21.977 -7.198 -2.048 1.00 70.75 322 TYR A O 1
ATOM 2480 N N . GLN A 1 323 ? -23.076 -6.268 -0.334 1.00 75.94 323 GLN A N 1
ATOM 2481 C CA . GLN A 1 323 ? -24.320 -6.090 -1.089 1.00 75.94 323 GLN A CA 1
ATOM 2482 C C . GLN A 1 323 ? -24.264 -4.864 -1.996 1.00 75.94 323 GLN A C 1
ATOM 2484 O O . GLN A 1 323 ? -24.848 -4.906 -3.073 1.00 75.94 323 GLN A O 1
ATOM 2489 N N . GLU A 1 324 ? -23.575 -3.801 -1.585 1.00 69.94 324 GLU A N 1
ATOM 2490 C CA . GLU A 1 324 ? -23.445 -2.571 -2.373 1.00 69.94 324 GLU A CA 1
ATOM 2491 C C . GLU A 1 324 ? -22.502 -2.725 -3.574 1.00 69.94 324 GLU A C 1
ATOM 2493 O O . GLU A 1 324 ? -22.669 -2.037 -4.579 1.00 69.94 324 GLU A O 1
ATOM 2498 N N . ILE A 1 325 ? -21.540 -3.647 -3.489 1.00 58.31 325 ILE A N 1
ATOM 2499 C CA . ILE A 1 325 ? -20.535 -3.890 -4.537 1.00 58.31 325 ILE A CA 1
ATOM 2500 C C . ILE A 1 325 ? -21.043 -4.848 -5.641 1.00 58.31 325 ILE A C 1
ATOM 2502 O O . ILE A 1 325 ? -20.461 -4.898 -6.725 1.00 58.31 325 ILE A O 1
ATOM 2506 N N . ARG A 1 326 ? -22.132 -5.598 -5.406 1.00 49.06 326 ARG A N 1
ATOM 2507 C CA . ARG A 1 326 ? -22.708 -6.586 -6.349 1.00 49.06 326 ARG A CA 1
ATOM 2508 C C . ARG A 1 326 ? -23.819 -6.020 -7.232 1.00 49.06 326 ARG A C 1
ATOM 2510 O O . ARG A 1 326 ? -23.865 -6.422 -8.418 1.00 49.06 326 ARG A O 1
#

Radius of gyration: 22.28 Å; chains: 1; bounding box: 62×35×60 Å

pLDDT: mean 90.37, std 9.32, range [49.06, 98.94]

Foldseek 3Di:
DDDDDQDQADPVGHDLLSLLVSLQVCLVVPAQEAFALDFDADDDPSNLVSLVVCQVSQHAYFYQQWFQQEGGGPPLQHLSYAYEFEAAPVQHGDNRTHWFQSHAAYEHFYDQVDDPPPPPGGRADWDWDADPVPGTDIDGGGGSSSGRVVLSVLVVLLVVLPDGGHVSLSVLQLQLADDDDQQAADGRGGSHYGDSVLSNVVVLRRWFWKKFKDDPVQETDWIWTQDSNRDIDTDDPDQKIWMKIKTDHPPPLALDAFIKIDTQPDDDDAPVVDDTDIDGADVVGDDDTDDDIDGHHDDPDDRHDPSVVRVVVRVVVSVVVVVVVD